Protein 1S12 (pdb70)

InterPro domains:
  IPR007422 Cysteine protease Prp [PF04327] (1-86)
  IPR007422 Cysteine protease Prp [cd16332] (1-88)
  IPR036764 Cysteine protease Prp superfamily [G3DSA:3.30.70.1490] (1-94)
  IPR036764 Cysteine protease Prp superfamily [SSF118010] (1-92)

Nearest PDB structures (foldseek):
  1s12-assembly1_A  TM=1.004E+00  e=2.726E-16  Thermotoga maritima
  6c0o-assembly1_B  TM=3.491E-01  e=2.035E+00  Human immunodeficiency virus type 1 BH10
  5hp1-assembly2_D  TM=3.332E-01  e=2.035E+00  Human immunodeficiency virus type 1 BH10
  6aoc-assembly1_B  TM=3.462E-01  e=2.317E+00  Human immunodeficiency virus type 1 BH10
  5cym-assembly1_B  TM=3.433E-01  e=4.160E+00  Human immunodeficiency virus type 1 BH10

Foldseek 3Di:
DWEWEAEPFKIKIFDFFPDPVLRVVLVVLVVVLLVVCVVVPQWDWDDDDRMIMITGHPDDPVSVVSVVVSLVVLVVVCVVCVVGYDYHYDDDDD/DWEWEAEPFKIKIFDFFPDPVLRVVLVVLVVVLLVVCVVVPQWDWDDDDRMIMTTGDPDDPVSVVVVVVSLVVLVVVCVVVVVGYDYYYDDDPD/DWEWEAEPFKIKIADFFPPVVVRVVLVCLVVVLLCVCVVVPQWDWDDDDRIIMTTGHPDDPVNVVSSVVSLVVQVVVCVVCVPGYDYHYDD/DWEWEAEPFKIKIADFFPDVVVRVVLVCLVVVLLVVCVVVVQWDWDDDDRIIMITGHPDDPVNVVSSVVNLVVVVVVCVVCVPGYDYHYDD

Organism: Thermotoga maritima (strain ATCC 43589 / DSM 3109 / JCM 10099 / NBRC 100826 / MSB8) (NCBI:txid243274)

B-factor: mean 35.89, std 17.52, range [7.23, 112.13]

CATH classification: 3.30.70.1490

Sequence (370 aa):
MIKVTVTNSFFEVTGHAPDKTLCASVSLLTQHVANFLKAEKKAKIKKESGYLKVKFEELENCEVKVLAAMVRSLKELEQKFPSQIRVEVIDNGSMIKVTVTNSFFEVTGHAPDKTLCASVSLLTQHVANFLKAEKKAKIKKESGYLKVKFEELENCEVKVLAAMVRSLKELEQKFPSQIRVEVIDNGSMIKVTVTNSFFEVTGHAPDKTLCASVSLLTQHVANFLKAEKKAKIKKESGYLKVKFEELENCEVKVLAAMVRSLKELEQKFPSQIRVEVIDMIKVTVTNSFFEVTGHAPDKTLCASVSLLTQHVANFLKAEKKAKIKKESGYLKVKFEELENCEVKVLAAMVRSLKELEQKFPSQIRVEVID

Structure (mmCIF, N/CA/C/O backbone):
data_1S12
#
_entry.id   1S12
#
_cell.length_a   50.890
_cell.length_b   63.280
_cell.length_c   65.500
_cell.angle_alpha   90.00
_cell.angle_beta   108.01
_cell.angle_gamma   90.00
#
_symmetry.space_group_name_H-M   'P 1 21 1'
#
loop_
_entity.id
_entity.type
_entity.pdbx_description
1 polymer 'hypothetical protein TM1457'
2 non-polymer 'ACETATE ION'
3 water water
#
loop_
_atom_site.group_PDB
_atom_site.id
_atom_site.type_symbol
_atom_site.label_atom_id
_atom_site.label_alt_id
_atom_site.label_comp_id
_atom_site.label_asym_id
_atom_site.label_entity_id
_atom_site.label_seq_id
_atom_site.pdbx_PDB_ins_code
_atom_site.Cartn_x
_atom_site.Cartn_y
_atom_site.Cartn_z
_atom_site.occupancy
_atom_site.B_iso_or_equiv
_atom_site.auth_seq_id
_atom_site.auth_comp_id
_atom_site.auth_asym_id
_atom_site.auth_atom_id
_atom_site.pdbx_PDB_model_num
ATOM 1 N N . MET A 1 1 ? 26.192 13.412 25.874 1.00 29.92 1 MET A N 1
ATOM 2 C CA . MET A 1 1 ? 26.557 14.048 27.173 1.00 26.32 1 MET A CA 1
ATOM 3 C C . MET A 1 1 ? 27.644 15.080 26.911 1.00 24.79 1 MET A C 1
ATOM 4 O O . MET A 1 1 ? 28.585 14.794 26.194 1.00 23.38 1 MET A O 1
ATOM 9 N N . ILE A 1 2 ? 27.494 16.290 27.451 1.00 27.15 2 ILE A N 1
ATOM 10 C CA . ILE A 1 2 ? 28.527 17.321 27.282 1.00 24.84 2 ILE A CA 1
ATOM 11 C C . ILE A 1 2 ? 29.640 16.979 28.271 1.00 25.64 2 ILE A C 1
ATOM 12 O O . ILE A 1 2 ? 29.368 16.652 29.429 1.00 26.81 2 ILE A O 1
ATOM 17 N N . LYS A 1 3 ? 30.880 17.048 27.800 1.00 22.69 3 LYS A N 1
ATOM 18 C CA . LYS A 1 3 ? 32.051 16.766 28.627 1.00 23.87 3 LYS A CA 1
ATOM 19 C C . LYS A 1 3 ? 32.972 17.975 28.718 1.00 21.77 3 LYS A C 1
ATOM 20 O O . LYS A 1 3 ? 33.565 18.383 27.718 1.00 22.10 3 LYS A O 1
ATOM 26 N N . VAL A 1 4 ? 33.098 18.552 29.910 1.00 20.83 4 VAL A N 1
ATOM 27 C CA . VAL A 1 4 ? 33.983 19.701 30.077 1.00 20.13 4 VAL A CA 1
ATOM 28 C C . VAL A 1 4 ? 35.224 19.264 30.837 1.00 21.52 4 VAL A C 1
ATOM 29 O O . VAL A 1 4 ? 35.141 18.639 31.900 1.00 20.42 4 VAL A O 1
ATOM 33 N N . THR A 1 5 ? 36.381 19.598 30.284 1.00 24.47 5 THR A N 1
ATOM 34 C CA . THR A 1 5 ? 37.646 19.243 30.906 1.00 23.79 5 THR A CA 1
ATOM 35 C C . THR A 1 5 ? 38.394 20.526 31.235 1.00 25.14 5 THR A C 1
ATOM 36 O O . THR A 1 5 ? 38.527 21.408 30.387 1.00 20.08 5 THR A O 1
ATOM 40 N N . VAL A 1 6 ? 38.885 20.613 32.469 1.00 21.69 6 VAL A N 1
ATOM 41 C CA . VAL A 1 6 ? 39.624 21.785 32.918 1.00 22.95 6 VAL A CA 1
ATOM 42 C C . VAL A 1 6 ? 40.963 21.364 33.509 1.00 24.06 6 VAL A C 1
ATOM 43 O O . VAL A 1 6 ? 41.010 20.538 34.416 1.00 24.01 6 VAL A O 1
ATOM 47 N N . THR A 1 7 ? 42.045 21.922 32.975 1.00 23.52 7 THR A N 1
ATOM 48 C CA . THR A 1 7 ? 43.392 21.638 33.464 1.00 27.65 7 THR A CA 1
ATOM 49 C C . THR A 1 7 ? 44.055 22.997 33.633 1.00 28.92 7 THR A C 1
ATOM 50 O O . THR A 1 7 ? 43.411 24.031 33.435 1.00 25.84 7 THR A O 1
ATOM 54 N N . ASN A 1 8 ? 45.338 23.001 33.978 1.00 29.79 8 ASN A N 1
ATOM 55 C CA . ASN A 1 8 ? 46.050 24.261 34.169 1.00 32.78 8 ASN A CA 1
ATOM 56 C C . ASN A 1 8 ? 46.512 24.846 32.845 1.00 30.43 8 ASN A C 1
ATOM 57 O O . ASN A 1 8 ? 46.992 25.974 32.788 1.00 30.26 8 ASN A O 1
ATOM 62 N N . SER A 1 9 ? 46.355 24.085 31.775 1.00 28.60 9 SER A N 1
ATOM 63 C CA . SER A 1 9 ? 46.796 24.551 30.467 1.00 30.55 9 SER A CA 1
ATOM 64 C C . SER A 1 9 ? 45.659 24.925 29.526 1.00 27.25 9 SER A C 1
ATOM 65 O O . SER A 1 9 ? 45.837 25.750 28.619 1.00 26.63 9 SER A O 1
ATOM 68 N N . PHE A 1 10 ? 44.500 24.311 29.733 1.00 29.88 10 PHE A N 1
ATOM 69 C CA . PHE A 1 10 ? 43.365 24.569 28.867 1.00 26.23 10 PHE A CA 1
ATOM 70 C C . PHE A 1 10 ? 42.058 24.037 29.420 1.00 25.02 10 PHE A C 1
ATOM 71 O O . PHE A 1 10 ? 42.029 23.359 30.451 1.00 26.66 10 PHE A O 1
ATOM 79 N N . PHE A 1 11 ? 40.968 24.391 28.743 1.00 19.49 11 PHE A N 1
ATOM 80 C CA . PHE A 1 11 ? 39.689 23.799 29.057 1.00 16.24 11 PHE A CA 1
ATOM 81 C C . PHE A 1 11 ? 39.189 23.348 27.686 1.00 18.50 11 PHE A C 1
ATOM 82 O O . PHE A 1 11 ? 39.555 23.929 26.645 1.00 16.20 11 PHE A O 1
ATOM 90 N N . GLU A 1 12 ? 38.399 22.282 27.703 1.00 17.12 12 GLU A N 1
ATOM 91 C CA . GLU A 1 12 ? 37.888 21.645 26.501 1.00 20.87 12 GLU A CA 1
ATOM 92 C C . GLU A 1 12 ? 36.412 21.310 26.669 1.00 20.69 12 GLU A C 1
ATOM 93 O O . GLU A 1 12 ? 35.975 20.976 27.766 1.00 21.82 12 GLU A O 1
ATOM 99 N N . VAL A 1 13 ? 35.659 21.389 25.579 1.00 20.31 13 VAL A N 1
ATOM 100 C CA . VAL A 1 13 ? 34.237 21.081 25.604 1.00 22.06 13 VAL A CA 1
ATOM 101 C C . VAL A 1 13 ? 33.928 20.144 24.444 1.00 22.92 13 VAL A C 1
ATOM 102 O O . VAL A 1 13 ? 34.270 20.434 23.301 1.00 24.00 13 VAL A O 1
ATOM 106 N N . THR A 1 14 ? 33.285 19.020 24.735 1.00 22.72 14 THR A N 1
ATOM 107 C CA . THR A 1 14 ? 32.941 18.065 23.683 1.00 23.42 14 THR A CA 1
ATOM 108 C C . THR A 1 14 ? 31.584 17.425 23.902 1.00 23.94 14 THR A C 1
ATOM 109 O O . THR A 1 14 ? 31.035 17.438 25.020 1.00 21.42 14 THR A O 1
ATOM 113 N N . GLY A 1 15 ? 31.054 16.867 22.812 1.00 19.97 15 GLY A N 1
ATOM 114 C CA . GLY A 1 15 ? 29.775 16.192 22.851 1.00 22.21 15 GLY A CA 1
ATOM 115 C C . GLY A 1 15 ? 28.615 17.142 22.923 1.00 24.56 15 GLY A C 1
ATOM 116 O O . GLY A 1 15 ? 28.791 18.366 22.979 1.00 24.23 15 GLY A O 1
ATOM 117 N N . HIS A 1 16 ? 27.415 16.576 22.909 1.00 31.65 16 HIS A N 1
ATOM 118 C CA . HIS A 1 16 ? 26.204 17.370 22.982 1.00 35.64 16 HIS A CA 1
ATOM 119 C C . HIS A 1 16 ? 25.259 16.761 23.991 1.00 34.77 16 HIS A C 1
ATOM 120 O O . HIS A 1 16 ? 25.416 15.610 24.404 1.00 35.07 16 HIS A O 1
ATOM 127 N N . ALA A 1 17 ? 24.275 17.552 24.389 1.00 34.35 17 ALA A N 1
ATOM 128 C CA . ALA A 1 17 ? 23.277 17.111 25.350 1.00 32.57 17 ALA A CA 1
ATOM 129 C C . ALA A 1 17 ? 21.933 17.035 24.639 1.00 31.15 17 ALA A C 1
ATOM 130 O O . ALA A 1 17 ? 21.703 17.765 23.678 1.00 29.69 17 ALA A O 1
ATOM 132 N N . PRO A 1 18 ? 21.036 16.143 25.095 1.00 30.22 18 PRO A N 1
ATOM 133 C CA . PRO A 1 18 ? 19.709 16.002 24.484 1.00 30.16 18 PRO A CA 1
ATOM 134 C C . PRO A 1 18 ? 18.946 17.334 24.595 1.00 29.01 18 PRO A C 1
ATOM 135 O O . PRO A 1 18 ? 18.303 17.783 23.638 1.00 26.36 18 PRO A O 1
ATOM 139 N N . ASP A 1 19 ? 19.027 17.945 25.776 1.00 24.62 19 ASP A N 1
ATOM 140 C CA . ASP A 1 19 ? 18.379 19.221 26.054 1.00 26.14 19 ASP A CA 1
ATOM 141 C C . ASP A 1 19 ? 19.056 20.371 25.282 1.00 26.52 19 ASP A C 1
ATOM 142 O O . ASP A 1 19 ? 20.231 20.685 25.492 1.00 21.98 19 ASP A O 1
ATOM 147 N N . LYS A 1 20 ? 18.296 21.007 24.404 1.00 29.11 20 LYS A N 1
ATOM 148 C CA . LYS A 1 20 ? 18.805 22.100 23.593 1.00 31.11 20 LYS A CA 1
ATOM 149 C C . LYS A 1 20 ? 19.128 23.356 24.409 1.00 30.38 20 LYS A C 1
ATOM 150 O O . LYS A 1 20 ? 20.032 24.111 24.058 1.00 30.03 20 LYS A O 1
ATOM 156 N N . THR A 1 21 ? 18.391 23.589 25.488 1.00 29.40 21 THR A N 1
ATOM 157 C CA . THR A 1 21 ? 18.668 24.756 26.294 1.00 28.55 21 THR A CA 1
ATOM 158 C C . THR A 1 21 ? 20.024 24.533 26.976 1.00 28.87 21 THR A C 1
ATOM 159 O O . THR A 1 21 ? 20.854 25.441 27.018 1.00 27.66 21 THR A O 1
ATOM 163 N N . LEU A 1 22 ? 20.267 23.325 27.480 1.00 30.02 22 LEU A N 1
ATOM 164 C CA . LEU A 1 22 ? 21.547 23.047 28.130 1.00 30.28 22 LEU A CA 1
ATOM 165 C C . LEU A 1 22 ? 22.714 23.255 27.151 1.00 28.97 22 LEU A C 1
ATOM 166 O O . LEU A 1 22 ? 23.712 23.895 27.483 1.00 26.63 22 LEU A O 1
ATOM 171 N N . CYS A 1 23 ? 22.576 22.724 25.939 1.00 24.11 23 CYS A N 1
ATOM 172 C CA . CYS A 1 23 ? 23.606 22.878 24.921 1.00 23.21 23 CYS A CA 1
ATOM 173 C C . CYS A 1 23 ? 23.934 24.339 24.650 1.00 21.48 23 CYS A C 1
ATOM 174 O O . CYS A 1 23 ? 25.089 24.706 24.557 1.00 18.57 23 CYS A O 1
ATOM 177 N N . ALA A 1 24 ? 22.901 25.155 24.486 1.00 26.81 24 ALA A N 1
ATOM 178 C CA . ALA A 1 24 ? 23.070 26.569 24.174 1.00 26.98 24 ALA A CA 1
ATOM 179 C C . ALA A 1 24 ? 23.676 27.355 25.325 1.00 24.98 24 ALA A C 1
ATOM 180 O O . ALA A 1 24 ? 24.518 28.241 25.108 1.00 25.16 24 ALA A O 1
ATOM 182 N N . SER A 1 25 ? 23.244 27.044 26.544 1.00 25.31 25 SER A N 1
ATOM 183 C CA . SER A 1 25 ? 23.771 27.738 27.714 1.00 24.93 25 SER A CA 1
ATOM 184 C C . SER A 1 25 ? 25.252 27.441 27.830 1.00 23.65 25 SER A C 1
ATOM 185 O O . SER A 1 25 ? 26.063 28.365 27.963 1.00 25.90 25 SER A O 1
ATOM 188 N N . VAL A 1 26 ? 25.607 26.159 27.762 1.00 19.91 26 VAL A N 1
ATOM 189 C CA . VAL A 1 26 ? 27.010 25.764 27.829 1.00 18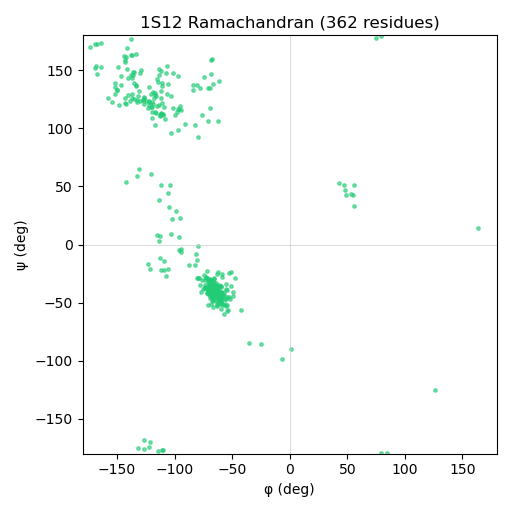.83 26 VAL A CA 1
ATOM 190 C C . VAL A 1 26 ? 27.817 26.384 26.673 1.00 19.02 26 VAL A C 1
ATOM 191 O O . VAL A 1 26 ? 28.856 26.999 26.894 1.00 18.72 26 VAL A O 1
ATOM 195 N N . SER A 1 27 ? 27.359 26.227 25.435 1.00 19.86 27 SER A N 1
ATOM 196 C CA . SER A 1 27 ? 28.108 26.811 24.313 1.00 21.02 27 SER A CA 1
ATOM 197 C C . SER A 1 27 ? 28.376 28.322 24.472 1.00 20.34 27 SER A C 1
ATOM 198 O O . SER A 1 27 ? 29.499 28.787 24.241 1.00 18.04 27 SER A O 1
ATOM 201 N N . LEU A 1 28 ? 27.351 29.071 24.881 1.00 21.41 28 LEU A N 1
ATOM 202 C CA . LEU A 1 28 ? 27.468 30.511 25.056 1.00 22.93 28 LEU A CA 1
ATOM 203 C C . LEU A 1 28 ? 28.401 30.892 26.201 1.00 22.80 28 LEU A C 1
ATOM 204 O O . LEU A 1 28 ? 29.233 31.770 26.054 1.00 24.08 28 LEU A O 1
ATOM 209 N N . LEU A 1 29 ? 28.251 30.234 27.344 1.00 20.30 29 LEU A N 1
ATOM 210 C CA . LEU A 1 29 ? 29.099 30.529 28.487 1.00 20.01 29 LEU A CA 1
ATOM 211 C C . LEU A 1 29 ? 30.564 30.213 28.186 1.00 18.55 29 LEU A C 1
ATOM 212 O O . LEU A 1 29 ? 31.452 31.013 28.471 1.00 19.08 29 LEU A O 1
ATOM 217 N N . THR A 1 30 ? 30.821 29.055 27.591 1.00 19.13 30 THR A N 1
ATOM 218 C CA . THR A 1 30 ? 32.189 28.675 27.297 1.00 18.12 30 THR A CA 1
ATOM 219 C C . THR A 1 30 ? 32.841 29.491 26.195 1.00 20.65 30 THR A C 1
ATOM 220 O O . THR A 1 30 ? 34.028 29.828 26.290 1.00 18.42 30 THR A O 1
ATOM 224 N N . GLN A 1 31 ? 32.075 29.838 25.162 1.00 18.29 31 GLN A N 1
ATOM 225 C CA . GLN A 1 31 ? 32.664 30.626 24.090 1.00 20.26 3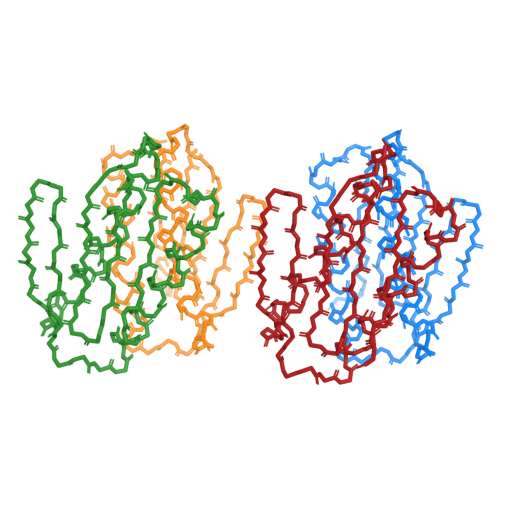1 GLN A CA 1
ATOM 226 C C . GLN A 1 31 ? 32.883 32.035 24.585 1.00 18.15 31 GLN A C 1
ATOM 227 O O . GLN A 1 31 ? 33.794 32.716 24.121 1.00 18.21 31 GLN A O 1
ATOM 233 N N . HIS A 1 32 ? 32.055 32.458 25.543 1.00 19.39 32 HIS A N 1
ATOM 234 C CA . HIS A 1 32 ? 32.179 33.783 26.133 1.00 18.49 32 HIS A CA 1
ATOM 235 C C . HIS A 1 32 ? 33.523 33.898 26.843 1.00 19.10 32 HIS A C 1
ATOM 236 O O . HIS A 1 32 ? 34.265 34.842 26.600 1.00 18.13 32 HIS A O 1
ATOM 243 N N . VAL A 1 33 ? 33.836 32.945 27.724 1.00 20.55 33 VAL A N 1
ATOM 244 C CA . VAL A 1 33 ? 35.120 32.982 28.420 1.00 17.81 33 VAL A CA 1
ATOM 245 C C . VAL A 1 33 ? 36.274 32.867 27.414 1.00 17.91 33 VAL A C 1
ATOM 246 O O . VAL A 1 33 ? 37.297 33.556 27.551 1.00 19.67 33 VAL A O 1
ATOM 250 N N . ALA A 1 34 ? 36.104 32.013 26.402 1.00 19.51 34 ALA A N 1
ATOM 251 C CA . ALA A 1 34 ? 37.109 31.818 25.345 1.00 21.24 34 ALA A CA 1
ATOM 252 C C . ALA A 1 34 ? 37.359 33.117 24.571 1.00 21.55 34 ALA A C 1
ATOM 253 O O . ALA A 1 34 ? 38.504 33.456 24.264 1.00 22.02 34 ALA A O 1
ATOM 255 N N . ASN A 1 35 ? 36.278 33.827 24.256 1.00 22.18 35 ASN A N 1
ATOM 256 C CA . ASN A 1 35 ? 36.351 35.095 23.536 1.00 24.66 35 ASN A CA 1
ATOM 257 C C . ASN A 1 35 ? 37.025 36.139 24.416 1.00 23.46 35 ASN A C 1
ATOM 258 O O . ASN A 1 35 ? 37.795 36.966 23.935 1.00 23.94 35 ASN A O 1
ATOM 263 N N . PHE A 1 36 ? 36.717 36.108 25.708 1.00 23.88 36 PHE A N 1
ATOM 264 C CA . PHE A 1 36 ? 37.311 37.046 26.658 1.00 23.40 36 PHE A CA 1
ATOM 265 C C . PHE A 1 36 ? 38.826 36.861 26.718 1.00 23.37 36 PHE A C 1
ATOM 266 O O . PHE A 1 36 ? 39.584 37.832 26.651 1.00 23.59 36 PHE A O 1
ATOM 274 N N . LEU A 1 37 ? 39.251 35.607 26.820 1.00 20.62 37 LEU A N 1
ATOM 275 C CA . LEU A 1 37 ? 40.657 35.263 26.902 1.00 22.74 37 LEU A CA 1
ATOM 276 C C . LEU A 1 37 ? 41.434 35.616 25.627 1.00 25.34 37 LEU A C 1
ATOM 277 O O . LEU A 1 37 ? 42.539 36.144 25.706 1.00 27.44 37 LEU A O 1
ATOM 282 N N . LYS A 1 38 ? 40.857 35.333 24.461 1.00 26.89 38 LYS A N 1
ATOM 283 C CA . LYS A 1 38 ? 41.517 35.622 23.185 1.00 29.33 38 LYS A CA 1
ATOM 284 C C . LYS A 1 38 ? 41.719 37.122 22.946 1.00 28.53 38 LYS A C 1
ATOM 285 O O . LYS A 1 38 ? 42.745 37.539 22.415 1.00 27.04 38 LYS A O 1
ATOM 291 N N . ALA A 1 39 ? 40.730 37.912 23.351 1.00 30.68 39 ALA A N 1
ATOM 292 C CA . ALA A 1 39 ? 40.751 39.363 23.196 1.00 32.23 39 ALA A CA 1
ATOM 293 C C . ALA A 1 39 ? 41.989 39.999 23.811 1.00 32.45 39 ALA A C 1
ATOM 294 O O . ALA A 1 39 ? 42.559 40.945 23.264 1.00 35.43 39 ALA A O 1
ATOM 296 N N . GLU A 1 40 ? 42.404 39.494 24.960 1.00 32.38 40 GLU A N 1
ATOM 297 C CA . GLU A 1 40 ? 43.581 40.036 25.616 1.00 30.72 40 GLU A CA 1
ATOM 298 C C . GLU A 1 40 ? 44.790 39.132 25.407 1.00 31.67 40 GLU A C 1
ATOM 299 O O . GLU A 1 40 ? 45.749 39.165 26.176 1.00 31.51 40 GLU A O 1
ATOM 305 N N . LYS A 1 41 ? 44.728 38.322 24.352 1.00 29.81 41 LYS A N 1
ATOM 306 C CA . LYS A 1 41 ? 45.810 37.406 23.985 1.00 33.08 41 LYS A CA 1
ATOM 307 C C . LYS A 1 41 ? 46.248 36.422 25.073 1.00 30.60 41 LYS A C 1
ATOM 308 O O . LYS A 1 41 ? 47.417 36.060 25.146 1.00 30.07 41 LYS A O 1
ATOM 314 N N . LYS A 1 42 ? 45.317 35.977 25.906 1.00 28.87 42 LYS A N 1
ATOM 315 C CA . LYS A 1 42 ? 45.652 35.038 26.967 1.00 27.33 42 LYS A CA 1
ATOM 316 C C . LYS A 1 42 ? 45.203 33.628 26.607 1.00 28.52 42 LYS A C 1
ATOM 317 O O . LYS A 1 42 ? 45.237 32.735 27.449 1.00 24.99 42 LYS A O 1
ATOM 323 N N . ALA A 1 43 ? 44.767 33.418 25.366 1.00 31.74 43 ALA A N 1
ATOM 324 C CA . ALA A 1 43 ? 44.352 32.079 24.970 1.00 33.92 43 ALA A CA 1
ATOM 325 C C . ALA A 1 43 ? 44.253 31.872 23.463 1.00 35.14 43 ALA A C 1
ATOM 326 O O . ALA A 1 43 ? 44.041 32.815 22.695 1.00 35.81 43 ALA A O 1
ATOM 328 N N . LYS A 1 44 ? 44.434 30.624 23.044 1.00 28.27 44 LYS A N 1
ATOM 329 C CA . LYS A 1 44 ? 44.315 30.280 21.641 1.00 29.79 44 LYS A CA 1
ATOM 330 C C . LYS A 1 44 ? 43.144 29.312 21.563 1.00 29.46 44 LYS A C 1
ATOM 331 O O . LYS A 1 44 ? 43.054 28.342 22.330 1.00 25.20 44 LYS A O 1
ATOM 337 N N . ILE A 1 45 ? 42.240 29.600 20.639 1.00 36.17 45 ILE A N 1
ATOM 338 C CA . ILE A 1 45 ? 41.028 28.827 20.475 1.00 38.50 45 ILE A CA 1
ATOM 339 C C . ILE A 1 45 ? 41.009 27.860 19.309 1.00 39.29 45 ILE A C 1
ATOM 340 O O . ILE A 1 45 ? 41.289 28.232 18.175 1.00 38.80 45 ILE A O 1
ATOM 345 N N . LYS A 1 46 ? 40.674 26.613 19.608 1.00 32.61 46 LYS A N 1
ATOM 346 C CA . LYS A 1 46 ? 40.523 25.577 18.592 1.00 35.72 46 LYS A CA 1
ATOM 347 C C . LYS A 1 46 ? 39.018 25.332 18.656 1.00 33.79 46 LYS A C 1
ATOM 348 O O . LYS A 1 46 ? 38.501 24.855 19.671 1.00 28.42 46 LYS A O 1
ATOM 354 N N . LYS A 1 47 ? 38.316 25.706 17.593 1.00 31.35 47 LYS A N 1
ATOM 355 C CA . LYS A 1 47 ? 36.871 25.549 17.532 1.00 35.27 47 LYS A CA 1
ATOM 356 C C . LYS A 1 47 ? 36.492 24.613 16.385 1.00 36.01 47 LYS A C 1
ATOM 357 O O . LYS A 1 47 ? 36.877 24.834 15.233 1.00 35.99 47 LYS A O 1
ATOM 363 N N . GLU A 1 48 ? 35.717 23.581 16.703 1.00 38.58 48 GLU A N 1
ATOM 364 C CA . GLU A 1 48 ? 35.321 22.580 15.716 1.00 39.43 48 GLU A CA 1
ATOM 365 C C . GLU A 1 48 ? 33.870 22.164 15.964 1.00 39.15 48 GLU A C 1
ATOM 366 O O . GLU A 1 48 ? 33.284 22.523 16.988 1.00 37.87 48 GLU A O 1
ATOM 372 N N . SER A 1 49 ? 33.288 21.423 15.021 1.00 62.64 49 SER A N 1
ATOM 373 C CA . SER A 1 49 ? 31.904 20.952 15.127 1.00 62.52 49 SER A CA 1
ATOM 374 C C . SER A 1 49 ? 31.400 20.843 16.571 1.00 61.91 49 SER A C 1
ATOM 375 O O . SER A 1 49 ? 30.763 21.759 17.093 1.00 62.87 49 SER A O 1
ATOM 378 N N . GLY A 1 50 ? 31.668 19.705 17.202 1.00 41.12 50 GLY A N 1
ATOM 379 C CA . GLY A 1 50 ? 31.255 19.504 18.582 1.00 38.97 50 GLY A CA 1
ATOM 380 C C . GLY A 1 50 ? 32.525 19.458 19.406 1.00 37.16 50 GLY A C 1
ATOM 381 O O . GLY A 1 50 ? 32.751 18.537 20.203 1.00 36.32 50 GLY A O 1
ATOM 382 N N . TYR A 1 51 ? 33.362 20.473 19.205 1.00 41.32 51 TYR A N 1
ATOM 383 C CA . TYR A 1 51 ? 34.631 20.554 19.892 1.00 37.95 51 TYR A CA 1
ATOM 384 C C . TYR A 1 51 ? 35.145 21.966 20.111 1.00 35.44 51 TYR A C 1
ATOM 385 O O . TYR A 1 51 ? 35.213 22.787 19.198 1.00 35.98 51 TYR A O 1
ATOM 394 N N . LEU A 1 52 ? 35.504 22.237 21.351 1.00 25.49 52 LEU A N 1
ATOM 395 C CA . LEU A 1 52 ? 36.065 23.519 21.714 1.00 24.23 52 LEU A CA 1
ATOM 396 C C . LEU A 1 52 ? 37.232 23.237 22.652 1.00 22.88 52 LEU A C 1
ATOM 397 O O . LEU A 1 52 ? 37.097 22.459 23.599 1.00 21.36 52 LEU A O 1
ATOM 402 N N . LYS A 1 53 ? 38.387 23.821 22.359 1.00 24.90 53 LYS A N 1
ATOM 403 C CA . LYS A 1 53 ? 39.545 23.679 23.236 1.00 25.16 53 LYS A CA 1
ATOM 404 C C . LYS A 1 53 ? 40.172 25.048 23.338 1.00 24.79 53 LYS A C 1
ATOM 405 O O . LYS A 1 53 ? 40.458 25.694 22.325 1.00 24.11 53 LYS A O 1
ATOM 411 N N . VAL A 1 54 ? 40.354 25.497 24.571 1.00 21.44 54 VAL A N 1
ATOM 412 C CA . VAL A 1 54 ? 40.950 26.802 24.839 1.00 23.54 54 VAL A CA 1
ATOM 413 C C . VAL A 1 54 ? 42.261 26.612 25.588 1.00 23.23 54 VAL A C 1
ATOM 414 O O . VAL A 1 54 ? 42.271 26.153 26.735 1.00 20.26 54 VAL A O 1
ATOM 418 N N . LYS A 1 55 ? 43.365 26.972 24.940 1.00 25.16 55 LYS A N 1
ATOM 419 C CA . LYS A 1 55 ? 44.680 26.812 25.547 1.00 30.36 55 LYS A CA 1
ATOM 420 C C . LYS A 1 55 ? 45.135 28.125 26.176 1.00 30.45 55 LYS A C 1
ATOM 421 O O . LYS A 1 55 ? 45.322 29.123 25.482 1.00 28.03 55 LYS A O 1
ATOM 427 N N . PHE A 1 56 ? 45.304 28.108 27.497 1.00 31.49 56 PHE A N 1
ATOM 428 C CA . PHE A 1 56 ? 45.700 29.289 28.250 1.00 34.77 56 PHE A CA 1
ATOM 429 C C . PHE A 1 56 ? 47.108 29.749 27.974 1.00 38.76 56 PHE A C 1
ATOM 430 O O . PHE A 1 56 ? 47.957 28.980 27.532 1.00 36.50 56 PHE A O 1
ATOM 438 N N . GLU A 1 57 ? 47.345 31.019 28.277 1.00 47.52 57 GLU A N 1
ATOM 439 C CA . GLU A 1 57 ? 48.646 31.650 28.102 1.00 53.47 57 GLU A CA 1
ATOM 440 C C . GLU A 1 57 ? 48.774 32.811 29.079 1.00 53.46 57 GLU A C 1
ATOM 441 O O . GLU A 1 57 ? 47.944 33.725 29.079 1.00 50.36 57 GLU A O 1
ATOM 447 N N . GLU A 1 58 ? 49.804 32.755 29.920 1.00 49.12 58 GLU A N 1
ATOM 448 C CA . GLU A 1 58 ? 50.089 33.810 30.890 1.00 49.04 58 GLU A CA 1
ATOM 449 C C . GLU A 1 58 ? 48.881 34.290 31.686 1.00 44.15 58 GLU A C 1
ATOM 450 O O . GLU A 1 58 ? 48.632 35.498 31.774 1.00 42.33 58 GLU A O 1
ATOM 456 N N . LEU A 1 59 ? 48.142 33.364 32.280 1.00 40.36 59 LEU A N 1
ATOM 457 C CA . LEU A 1 59 ? 46.976 33.751 33.057 1.00 36.66 59 LEU A CA 1
ATOM 458 C C . LEU A 1 59 ? 47.386 34.532 34.301 1.00 33.77 59 LEU A C 1
ATOM 459 O O . LEU A 1 59 ? 48.360 34.205 34.970 1.00 31.19 59 LEU A O 1
ATOM 464 N N . GLU A 1 60 ? 46.640 35.589 34.583 1.00 34.02 60 GLU A N 1
ATOM 465 C CA . GLU A 1 60 ? 46.893 36.421 35.742 1.00 33.03 60 GLU A CA 1
ATOM 466 C C . GLU A 1 60 ? 45.698 36.269 36.674 1.00 30.65 60 GLU A C 1
ATOM 467 O O . GLU A 1 60 ? 44.780 35.494 36.384 1.00 27.17 60 GLU A O 1
ATOM 473 N N . ASN A 1 61 ? 45.713 37.000 37.786 1.00 33.33 61 ASN A N 1
ATOM 474 C CA . ASN A 1 61 ? 44.634 36.948 38.774 1.00 34.69 61 ASN A CA 1
ATOM 475 C C . ASN A 1 61 ? 43.231 37.105 38.162 1.00 32.73 61 ASN A C 1
ATOM 476 O O . ASN A 1 61 ? 42.278 36.417 38.563 1.00 30.68 61 ASN A O 1
ATOM 481 N N . CYS A 1 62 ? 43.114 38.012 37.196 1.00 29.18 62 CYS A N 1
ATOM 482 C CA . CYS A 1 62 ? 41.841 38.269 36.540 1.00 28.79 62 CYS A CA 1
ATOM 483 C C . CYS A 1 62 ? 41.234 37.027 35.900 1.00 26.43 62 CYS A C 1
ATOM 484 O O . CYS A 1 62 ? 40.123 36.629 36.238 1.00 24.16 62 CYS A O 1
ATOM 487 N N . GLU A 1 63 ? 41.956 36.424 34.966 1.00 30.09 63 GLU A N 1
ATOM 488 C CA . GLU A 1 63 ? 41.427 35.254 34.290 1.00 30.66 63 GLU A CA 1
ATOM 489 C C . GLU A 1 63 ? 41.271 34.034 35.196 1.00 30.45 63 GLU A C 1
ATOM 490 O O . GLU A 1 63 ? 40.341 33.252 35.020 1.00 29.96 63 GLU A O 1
ATOM 496 N N . VAL A 1 64 ? 42.161 33.870 36.167 1.00 29.14 64 VAL A N 1
ATOM 497 C CA . VAL A 1 64 ? 42.049 32.744 37.095 1.00 29.19 64 VAL A CA 1
ATOM 498 C C . VAL A 1 64 ? 40.673 32.814 37.756 1.00 28.66 64 VAL A C 1
ATOM 499 O O . VAL A 1 64 ? 39.986 31.800 37.894 1.00 27.36 64 VAL A O 1
ATOM 503 N N . LYS A 1 65 ? 40.263 34.019 38.151 1.00 27.05 65 LYS A N 1
ATOM 504 C CA . LYS A 1 65 ? 38.958 34.198 38.772 1.00 25.20 65 LYS A CA 1
ATOM 505 C C . LYS A 1 65 ? 37.827 34.026 37.746 1.00 22.62 65 LYS A C 1
ATOM 506 O O . LYS A 1 65 ? 36.805 33.412 38.047 1.00 21.28 65 LYS A O 1
ATOM 512 N N . VAL A 1 66 ? 37.993 34.552 36.533 1.00 15.44 66 VAL A N 1
ATOM 513 C CA . VAL A 1 66 ? 36.934 34.371 35.545 1.00 14.04 66 VAL A CA 1
ATOM 514 C C . VAL A 1 66 ? 36.776 32.865 35.276 1.00 13.24 66 VAL A C 1
ATOM 515 O O . VAL A 1 66 ? 35.665 32.362 35.224 1.00 13.15 66 VAL A O 1
ATOM 519 N N . LEU A 1 67 ? 37.885 32.152 35.124 1.00 20.24 67 LEU A N 1
ATOM 520 C CA . LEU A 1 67 ? 37.847 30.716 34.884 1.00 22.91 67 LEU A CA 1
ATOM 521 C C . LEU A 1 67 ? 37.242 29.947 36.062 1.00 23.69 67 LEU A C 1
ATOM 522 O O . LEU A 1 67 ? 36.454 29.025 35.867 1.00 22.81 67 LEU A O 1
ATOM 527 N N . ALA A 1 68 ? 37.598 30.318 37.284 1.00 21.54 68 ALA A N 1
ATOM 528 C CA . ALA A 1 68 ? 37.022 29.635 38.449 1.00 22.57 68 ALA A CA 1
ATOM 529 C C . ALA A 1 68 ? 35.508 29.829 38.489 1.00 21.76 68 ALA A C 1
ATOM 530 O O . ALA A 1 68 ? 34.759 28.929 38.902 1.00 21.69 68 ALA A O 1
ATOM 532 N N . ALA A 1 69 ? 35.059 31.016 38.082 1.00 18.89 69 ALA A N 1
ATOM 533 C CA . ALA A 1 69 ? 33.636 31.309 38.060 1.00 19.05 69 ALA A CA 1
ATOM 534 C C . ALA A 1 69 ? 32.944 30.476 36.970 1.00 16.88 69 ALA A C 1
ATOM 535 O O . ALA A 1 69 ? 31.832 29.981 37.173 1.00 19.88 69 ALA A O 1
ATOM 537 N N . MET A 1 70 ? 33.602 30.309 35.822 1.00 13.44 70 MET A N 1
ATOM 538 C CA . MET A 1 70 ? 33.032 29.506 34.726 1.00 14.00 70 MET A CA 1
ATOM 539 C C . MET A 1 70 ? 32.833 28.065 35.202 1.00 12.84 70 MET A C 1
ATOM 540 O O . MET A 1 70 ? 31.810 27.437 34.924 1.00 12.56 70 MET A O 1
ATOM 545 N N . VAL A 1 71 ? 33.813 27.540 35.930 1.00 15.69 71 VAL A N 1
ATOM 546 C CA . VAL A 1 71 ? 33.734 26.168 36.417 1.00 17.69 71 VAL A CA 1
ATOM 547 C C . VAL A 1 71 ? 32.611 26.005 37.434 1.00 19.10 71 VAL A C 1
ATOM 548 O O . VAL A 1 71 ? 31.815 25.062 37.381 1.00 18.26 71 VAL A O 1
ATOM 552 N N . ARG A 1 72 ? 32.554 26.946 38.358 1.00 28.77 72 ARG A N 1
ATOM 553 C CA . ARG A 1 72 ? 31.543 26.965 39.398 1.00 30.48 72 ARG A CA 1
ATOM 554 C C . ARG A 1 72 ? 30.162 26.848 38.743 1.00 29.58 72 ARG A C 1
ATOM 555 O O . ARG A 1 72 ? 29.312 26.040 39.151 1.00 26.48 72 ARG A O 1
ATOM 563 N N . SER A 1 73 ? 29.955 27.642 37.701 1.00 21.37 73 SER A N 1
ATOM 564 C CA . SER A 1 73 ? 28.684 27.638 36.999 1.00 22.48 73 SER A CA 1
ATOM 565 C C . SER A 1 73 ? 28.435 26.305 36.270 1.00 22.10 73 SER A C 1
ATOM 566 O O . SER A 1 73 ? 27.318 25.795 36.254 1.00 22.15 73 SER A O 1
ATOM 569 N N . LEU A 1 74 ? 29.474 25.733 35.679 1.00 23.58 74 LEU A N 1
ATOM 570 C CA . LEU A 1 74 ? 29.307 24.471 34.975 1.00 25.79 74 LEU A CA 1
ATOM 571 C C . LEU A 1 74 ? 29.043 23.332 35.960 1.00 27.72 74 LEU A C 1
ATOM 572 O O . LEU A 1 74 ? 28.264 22.415 35.672 1.00 27.67 74 LEU A O 1
ATOM 577 N N . LYS A 1 75 ? 29.691 23.383 37.120 1.00 28.78 75 LYS A N 1
ATOM 578 C CA . LYS A 1 75 ? 29.461 22.352 38.127 1.00 29.22 75 LYS A CA 1
ATOM 579 C C . LYS A 1 75 ? 28.003 22.492 38.559 1.00 28.56 75 LYS A C 1
ATOM 580 O O . LYS A 1 75 ? 27.319 21.501 38.808 1.00 28.59 75 LYS A O 1
ATOM 586 N N . GLU A 1 76 ? 27.519 23.729 38.614 1.00 31.44 76 GLU A N 1
ATOM 587 C CA . GLU A 1 76 ? 26.129 23.987 38.977 1.00 32.64 76 GLU A CA 1
ATOM 588 C C . GLU A 1 76 ? 25.165 23.383 37.952 1.00 30.78 76 GLU A C 1
ATOM 589 O O . GLU A 1 76 ? 24.123 22.834 38.322 1.00 30.49 76 GLU A O 1
ATOM 595 N N . LEU A 1 77 ? 25.490 23.476 36.665 1.00 25.39 77 LEU A N 1
ATOM 596 C CA . LEU A 1 77 ? 24.613 22.887 35.651 1.00 24.47 77 LEU A CA 1
ATOM 597 C C . LEU A 1 77 ? 24.702 21.359 35.735 1.00 24.64 77 LEU A C 1
ATOM 598 O O . LEU A 1 77 ? 23.740 20.648 35.420 1.00 22.91 77 LEU A O 1
ATOM 603 N N . GLU A 1 78 ? 25.866 20.868 36.165 1.00 27.95 78 GLU A N 1
ATOM 604 C CA . GLU A 1 78 ? 26.119 19.431 36.326 1.00 30.04 78 GLU A CA 1
ATOM 605 C C . GLU A 1 78 ? 25.137 18.887 37.361 1.00 31.96 78 GLU A C 1
ATOM 606 O O . GLU A 1 78 ? 24.591 17.797 37.197 1.00 29.73 78 GLU A O 1
ATOM 612 N N . GLN A 1 79 ? 24.915 19.667 38.418 1.00 34.27 79 GLN A N 1
ATOM 613 C CA . GLN A 1 79 ? 23.991 19.299 39.487 1.00 38.55 79 GLN A CA 1
ATOM 614 C C . GLN A 1 79 ? 22.582 19.161 38.917 1.00 37.39 79 GLN A C 1
ATOM 615 O O . GLN A 1 79 ? 21.873 18.206 39.230 1.00 35.91 79 GLN A O 1
ATOM 621 N N . LYS A 1 80 ? 22.181 20.117 38.081 1.00 35.11 80 LYS A N 1
ATOM 622 C CA . LYS A 1 80 ? 20.850 20.102 37.473 1.00 35.44 80 LYS A CA 1
ATOM 623 C C . LYS A 1 80 ? 20.632 19.032 36.391 1.00 31.99 80 LYS A C 1
ATOM 624 O O . LYS A 1 80 ? 19.596 18.379 36.370 1.00 32.52 80 LYS A O 1
ATOM 630 N N . PHE A 1 81 ? 21.604 18.823 35.512 1.00 26.38 81 PHE A N 1
ATOM 631 C CA . PHE A 1 81 ? 21.454 17.817 34.455 1.00 26.72 81 PHE A CA 1
ATOM 632 C C . PHE A 1 81 ? 22.553 16.761 34.575 1.00 27.58 81 PHE A C 1
ATOM 633 O O . PHE A 1 81 ? 23.348 16.569 33.652 1.00 26.41 81 PHE A O 1
ATOM 641 N N . PRO A 1 82 ? 22.601 16.042 35.713 1.00 36.46 82 PRO A N 1
ATOM 642 C CA . PRO A 1 82 ? 23.616 15.009 35.949 1.00 37.30 82 PRO A CA 1
ATOM 643 C C . PRO A 1 82 ? 23.886 13.983 34.842 1.00 36.13 82 PRO A C 1
ATOM 644 O O . PRO A 1 82 ? 24.999 13.473 34.737 1.00 36.54 82 PRO A O 1
ATOM 648 N N . SER A 1 83 ? 22.890 13.676 34.017 1.00 27.93 83 SER A N 1
ATOM 649 C CA . SER A 1 83 ? 23.102 12.697 32.955 1.00 26.98 83 SER A CA 1
ATOM 650 C C . SER A 1 83 ? 23.448 13.366 31.632 1.00 25.63 83 SER A C 1
ATOM 651 O O . SER A 1 83 ? 23.791 12.700 30.655 1.00 26.18 83 SER A O 1
ATOM 654 N N . GLN A 1 84 ? 23.414 14.688 31.624 1.00 26.42 84 GLN A N 1
ATOM 655 C CA . GLN A 1 84 ? 23.666 15.437 30.406 1.00 25.99 84 GLN A CA 1
ATOM 656 C C . GLN A 1 84 ? 24.981 16.220 30.320 1.00 24.52 84 GLN A C 1
ATOM 657 O O . GLN A 1 84 ? 25.379 16.666 29.238 1.00 20.09 84 GLN A O 1
ATOM 663 N N . ILE A 1 85 ? 25.657 16.390 31.451 1.00 20.08 85 ILE A N 1
ATOM 664 C CA . ILE A 1 85 ? 26.910 17.108 31.435 1.00 21.52 85 ILE A CA 1
ATOM 665 C C . ILE A 1 85 ? 27.842 16.658 32.554 1.00 21.24 85 ILE A C 1
ATOM 666 O O . ILE A 1 85 ? 27.419 16.413 33.686 1.00 21.90 85 ILE A O 1
ATOM 671 N N . ARG A 1 86 ? 29.113 16.532 32.206 1.00 20.49 86 ARG A N 1
ATOM 672 C CA . ARG A 1 86 ? 30.137 16.108 33.137 1.00 22.84 86 ARG A CA 1
ATOM 673 C C . ARG A 1 86 ? 31.279 17.138 33.122 1.00 22.23 86 ARG A C 1
ATOM 674 O O . ARG A 1 86 ? 31.803 17.472 32.058 1.00 21.02 86 ARG A O 1
ATOM 682 N N . VAL A 1 87 ? 31.639 17.648 34.300 1.00 26.61 87 VAL A N 1
ATOM 683 C CA . VAL A 1 87 ? 32.738 18.604 34.446 1.00 26.46 87 VAL A CA 1
ATOM 684 C C . VAL A 1 87 ? 33.910 17.907 35.162 1.00 27.00 87 VAL A C 1
ATOM 685 O O . VAL A 1 87 ? 33.828 17.561 36.346 1.00 27.28 87 VAL A O 1
ATOM 689 N N . GLU A 1 88 ? 34.995 17.696 34.430 1.00 23.74 88 GLU A N 1
ATOM 690 C CA . GLU A 1 88 ? 36.173 17.038 34.974 1.00 26.67 88 GLU A CA 1
ATOM 691 C C . GLU A 1 88 ? 37.375 17.958 35.095 1.00 26.45 88 GLU A C 1
ATOM 692 O O . GLU A 1 88 ? 37.935 18.388 34.093 1.00 25.24 88 GLU A O 1
ATOM 698 N N . VAL A 1 89 ? 37.758 18.264 36.329 1.00 23.43 89 VAL A N 1
ATOM 699 C CA . VAL A 1 89 ? 38.934 19.088 36.584 1.00 25.65 89 VAL A CA 1
ATOM 700 C C . VAL A 1 89 ? 40.052 18.065 36.793 1.00 28.04 89 VAL A C 1
ATOM 701 O O . VAL A 1 89 ? 40.000 17.270 37.733 1.00 25.16 89 VAL A O 1
ATOM 705 N N . ILE A 1 90 ? 41.044 18.065 35.910 1.00 27.71 90 ILE A N 1
ATOM 706 C CA . ILE A 1 90 ? 42.143 17.110 36.015 1.00 37.10 90 ILE A CA 1
ATOM 707 C C . ILE A 1 90 ? 43.289 17.671 36.850 1.00 42.29 90 ILE A C 1
ATOM 708 O O . ILE A 1 90 ? 44.063 18.514 36.392 1.00 42.07 90 ILE A O 1
ATOM 713 N N . ASP A 1 91 ? 43.379 17.188 38.085 1.00 60.01 91 ASP A N 1
ATOM 714 C CA . ASP A 1 91 ? 44.403 17.632 39.019 1.00 69.00 91 ASP A CA 1
ATOM 715 C C . ASP A 1 91 ? 45.583 16.682 39.050 1.00 73.47 91 ASP A C 1
ATOM 716 O O . ASP A 1 91 ? 45.526 15.652 39.720 1.00 73.94 91 ASP A O 1
ATOM 721 N N . ASN A 1 92 ? 46.652 17.006 38.332 1.00 68.56 92 ASN A N 1
ATOM 722 C CA . ASN A 1 92 ? 47.804 16.130 38.382 1.00 72.52 92 ASN A CA 1
ATOM 723 C C . ASN A 1 92 ? 49.030 16.693 39.072 1.00 74.63 92 ASN A C 1
ATOM 724 O O . ASN A 1 92 ? 49.309 17.895 39.036 1.00 74.64 92 ASN A O 1
ATOM 729 N N . GLY A 1 93 ? 49.775 15.773 39.672 1.00 86.09 93 GLY A N 1
ATOM 730 C CA . GLY A 1 93 ? 50.978 16.114 40.396 1.00 87.65 93 GLY A CA 1
ATOM 731 C C . GLY A 1 93 ? 50.825 15.515 41.772 1.00 88.28 93 GLY A C 1
ATOM 732 O O . GLY A 1 93 ? 50.571 14.318 41.910 1.00 89.44 93 GLY A O 1
ATOM 733 N N . SER A 1 94 ? 50.962 16.357 42.789 1.00 103.37 94 SER A N 1
ATOM 734 C CA . SER A 1 94 ? 50.832 15.932 44.174 1.00 103.73 94 SER A CA 1
ATOM 735 C C . SER A 1 94 ? 51.112 17.107 45.108 1.00 104.35 94 SER A C 1
ATOM 736 O O . SER A 1 94 ? 52.001 16.981 45.977 1.00 104.65 94 SER A O 1
ATOM 740 N N . MET B 1 1 ? 16.177 16.654 56.627 1.00 26.15 101 MET B N 1
ATOM 741 C CA . MET B 1 1 ? 16.704 17.304 57.862 1.00 23.92 101 MET B CA 1
ATOM 742 C C . MET B 1 1 ? 17.780 18.358 57.545 1.00 22.93 101 MET B C 1
ATOM 743 O O . MET B 1 1 ? 18.667 18.130 56.718 1.00 20.31 101 MET B O 1
ATOM 748 N N . ILE B 1 2 ? 17.675 19.530 58.171 1.00 22.15 102 ILE B N 1
ATOM 749 C CA . ILE B 1 2 ? 18.671 20.579 57.972 1.00 20.42 102 ILE B CA 1
ATOM 750 C C . ILE B 1 2 ? 19.809 20.252 58.947 1.00 21.06 102 ILE B C 1
ATOM 751 O O . ILE B 1 2 ? 19.563 19.881 60.097 1.00 19.67 102 ILE B O 1
ATOM 756 N N . LYS B 1 3 ? 21.040 20.379 58.473 1.00 20.02 103 LYS B N 1
ATOM 757 C CA . LYS B 1 3 ? 22.205 20.099 59.294 1.00 21.14 103 LYS B CA 1
ATOM 758 C C . LYS B 1 3 ? 23.122 21.305 59.371 1.00 22.18 103 LYS B C 1
ATOM 759 O O . LYS B 1 3 ? 23.642 21.767 58.351 1.00 20.34 103 LYS B O 1
ATOM 765 N N . VAL B 1 4 ? 23.293 21.829 60.582 1.00 19.84 104 VAL B N 1
ATOM 766 C CA . VAL B 1 4 ? 24.143 22.982 60.784 1.00 20.68 104 VAL B CA 1
ATOM 767 C C . VAL B 1 4 ? 25.358 22.530 61.574 1.00 20.88 104 VAL B C 1
ATOM 768 O O . VAL B 1 4 ? 25.228 21.821 62.565 1.00 22.33 104 VAL B O 1
ATOM 772 N N . THR B 1 5 ? 26.538 22.922 61.112 1.00 21.77 105 THR B N 1
ATOM 773 C CA . THR B 1 5 ? 27.761 22.572 61.793 1.00 21.77 105 THR B CA 1
ATOM 774 C C . THR B 1 5 ? 28.483 23.852 62.146 1.00 20.46 105 THR B C 1
ATOM 775 O O . THR B 1 5 ? 28.565 24.765 61.337 1.00 18.97 105 THR B O 1
ATOM 779 N N . VAL B 1 6 ? 28.982 23.918 63.374 1.00 23.31 106 VAL B N 1
ATOM 780 C CA . VAL B 1 6 ? 29.727 25.080 63.839 1.00 23.56 106 VAL B CA 1
ATOM 781 C C . VAL B 1 6 ? 31.046 24.651 64.480 1.00 23.44 106 VAL B C 1
ATOM 782 O O . VAL B 1 6 ? 31.058 23.847 65.416 1.00 22.15 106 VAL B O 1
ATOM 786 N N . THR B 1 7 ? 32.149 25.179 63.957 1.00 21.46 107 THR B N 1
ATOM 787 C CA . THR B 1 7 ? 33.471 24.900 64.502 1.00 24.77 107 THR B CA 1
ATOM 788 C C . THR B 1 7 ? 34.071 26.274 64.760 1.00 27.58 107 THR B C 1
ATOM 789 O O . THR B 1 7 ? 33.395 27.305 64.565 1.00 23.36 107 THR B O 1
ATOM 793 N N . ASN B 1 8 ? 35.329 26.297 65.189 1.00 31.91 108 ASN B N 1
ATOM 794 C CA . ASN B 1 8 ? 36.005 27.557 65.483 1.00 35.45 108 ASN B CA 1
ATOM 795 C C . ASN B 1 8 ? 36.524 28.273 64.241 1.00 34.12 108 ASN B C 1
ATOM 796 O O . ASN B 1 8 ? 37.094 29.363 64.334 1.00 34.58 108 ASN B O 1
ATOM 801 N N . SER B 1 9 ? 36.321 27.664 63.081 1.00 25.96 109 SER B N 1
ATOM 802 C CA . SER B 1 9 ? 36.791 28.251 61.829 1.00 26.05 109 SER B CA 1
ATOM 803 C C . SER B 1 9 ? 35.675 28.513 60.812 1.00 23.07 109 SER B C 1
ATOM 804 O O . SER B 1 9 ? 35.845 29.314 59.901 1.00 22.55 109 SER B O 1
ATOM 807 N N . PHE B 1 10 ? 34.548 27.825 60.953 1.00 25.91 110 PHE B N 1
ATOM 808 C CA . PHE B 1 10 ? 33.445 28.032 60.027 1.00 25.83 110 PHE B CA 1
ATOM 809 C C . PHE B 1 10 ? 32.134 27.480 60.538 1.00 24.67 110 PHE B C 1
ATOM 810 O O . PHE B 1 10 ? 32.073 26.852 61.601 1.00 23.87 110 PHE B O 1
ATOM 818 N N . PHE B 1 11 ? 31.075 27.774 59.788 1.00 17.00 111 PHE B N 1
ATOM 819 C CA . PHE B 1 11 ? 29.792 27.181 60.058 1.00 16.20 111 PHE B CA 1
ATOM 820 C C . PHE B 1 11 ? 29.269 26.758 58.686 1.00 15.78 111 PHE B C 1
ATOM 821 O O . PHE B 1 11 ? 29.590 27.356 57.643 1.00 15.64 111 PHE B O 1
ATOM 829 N N . GLU B 1 12 ? 28.498 25.690 58.687 1.00 18.97 112 GLU B N 1
ATOM 830 C CA . GLU B 1 12 ? 27.998 25.132 57.456 1.00 18.83 112 GLU B CA 1
ATOM 831 C C . GLU B 1 12 ? 26.544 24.731 57.618 1.00 18.40 112 GLU B C 1
ATOM 832 O O . GLU B 1 12 ? 26.123 24.300 58.693 1.00 18.05 112 GLU B O 1
ATOM 838 N N . VAL B 1 13 ? 25.782 24.882 56.543 1.00 17.03 113 VAL B N 1
ATOM 839 C CA . VAL B 1 13 ? 24.373 24.520 56.554 1.00 18.60 113 VAL B CA 1
ATOM 840 C C . VAL B 1 13 ? 24.130 23.665 55.307 1.00 19.89 113 VAL B C 1
ATOM 841 O O . VAL B 1 13 ? 24.553 24.029 54.208 1.00 19.94 113 VAL B O 1
ATOM 845 N N . THR B 1 14 ? 23.464 22.531 55.484 1.00 20.99 114 THR B N 1
ATOM 846 C CA . THR B 1 14 ? 23.163 21.624 54.377 1.00 23.45 114 THR B CA 1
ATOM 847 C C . THR B 1 14 ? 21.802 20.993 54.601 1.00 23.60 114 THR B C 1
ATOM 848 O O . THR B 1 14 ? 21.283 20.977 55.724 1.00 24.23 114 THR B O 1
ATOM 852 N N . GLY B 1 15 ? 21.242 20.447 53.528 1.00 22.61 115 GLY B N 1
ATOM 853 C CA . GLY B 1 15 ? 19.963 19.775 53.614 1.00 22.00 115 GLY B CA 1
ATOM 854 C C . GLY B 1 15 ? 18.784 20.713 53.637 1.00 24.32 115 GLY B C 1
ATOM 855 O O . GLY B 1 15 ? 18.943 21.935 53.583 1.00 23.47 115 GLY B O 1
ATOM 856 N N . HIS B 1 16 ? 17.593 20.132 53.701 1.00 26.67 116 HIS B N 1
ATOM 857 C CA . HIS B 1 16 ? 16.368 20.910 53.732 1.00 32.26 116 HIS B CA 1
ATOM 858 C C . HIS B 1 16 ? 15.415 20.203 54.660 1.00 30.30 116 HIS B C 1
ATOM 859 O O . HIS B 1 16 ? 15.543 19.001 54.890 1.00 32.86 116 HIS B O 1
ATOM 866 N N . ALA B 1 17 ? 14.465 20.954 55.195 1.00 30.46 117 ALA B N 1
ATOM 867 C CA . ALA B 1 17 ? 13.465 20.399 56.094 1.00 30.08 117 ALA B CA 1
ATOM 868 C C . ALA B 1 17 ? 12.143 20.335 55.334 1.00 30.87 117 ALA B C 1
ATOM 869 O O . ALA B 1 17 ? 11.921 21.098 54.385 1.00 27.06 117 ALA B O 1
ATOM 871 N N . PRO B 1 18 ? 11.258 19.404 55.716 1.00 31.08 118 PRO B N 1
ATOM 872 C CA . PRO B 1 18 ? 9.965 19.306 55.022 1.00 30.89 118 PRO B CA 1
ATOM 873 C C . PRO B 1 18 ? 9.121 20.578 55.252 1.00 28.23 118 PRO B C 1
ATOM 874 O O . PRO B 1 18 ? 8.370 21.033 54.376 1.00 28.69 118 PRO B O 1
ATOM 878 N N . ASP B 1 19 ? 9.266 21.141 56.444 1.00 22.34 119 ASP B N 1
ATOM 879 C CA . ASP B 1 19 ? 8.549 22.344 56.840 1.00 23.26 119 ASP B CA 1
ATOM 880 C C . ASP B 1 19 ? 9.168 23.602 56.192 1.00 22.98 119 ASP B C 1
ATOM 881 O O . ASP B 1 19 ? 10.297 24.000 56.519 1.00 17.81 119 ASP B O 1
ATOM 886 N N . LYS B 1 20 ? 8.423 24.208 55.273 1.00 27.93 120 LYS B N 1
ATOM 887 C CA . LYS B 1 20 ? 8.856 25.404 54.552 1.00 31.88 120 LYS B CA 1
ATOM 888 C C . LYS B 1 20 ? 9.157 26.628 55.417 1.00 30.02 120 LYS B C 1
ATOM 889 O O . LYS B 1 20 ? 10.068 27.398 55.110 1.00 31.28 120 LYS B O 1
ATOM 895 N N . THR B 1 21 ? 8.395 26.817 56.488 1.00 23.98 121 THR B N 1
ATOM 896 C CA . THR B 1 21 ? 8.627 27.957 57.357 1.00 24.29 121 THR B CA 1
ATOM 897 C C . THR B 1 21 ? 9.998 27.782 58.034 1.00 22.98 121 THR B C 1
ATOM 898 O O . THR B 1 21 ? 10.787 28.726 58.111 1.00 19.97 121 THR B O 1
ATOM 902 N N . LEU B 1 22 ? 10.282 26.571 58.504 1.00 28.15 122 LEU B N 1
ATOM 903 C CA . LEU B 1 22 ? 11.562 26.279 59.156 1.00 27.99 122 LEU B CA 1
ATOM 904 C C . LEU B 1 22 ? 12.749 26.496 58.206 1.00 27.59 122 LEU B C 1
ATOM 905 O O . LEU B 1 22 ? 13.777 27.051 58.592 1.00 25.73 122 LEU B O 1
ATOM 910 N N . CYS B 1 23 ? 12.598 26.038 56.966 1.00 22.22 123 CYS B N 1
ATOM 911 C CA . CYS B 1 23 ? 13.624 26.180 55.946 1.00 21.38 123 CYS B CA 1
ATOM 912 C C . CYS B 1 23 ? 13.955 27.644 55.701 1.00 20.36 123 CYS B C 1
ATOM 913 O O . CYS B 1 23 ? 15.109 28.053 55.741 1.00 17.59 123 CYS B O 1
ATOM 916 N N . ALA B 1 24 ? 12.920 28.410 55.385 1.00 24.14 124 ALA B N 1
ATOM 917 C CA . ALA B 1 24 ? 13.054 29.829 55.109 1.00 25.08 124 ALA B CA 1
ATOM 918 C C . ALA B 1 24 ? 13.614 30.537 56.342 1.00 24.58 124 ALA B C 1
ATOM 919 O O . ALA B 1 24 ? 14.470 31.415 56.222 1.00 23.01 124 ALA B O 1
ATOM 921 N N . SER B 1 25 ? 13.146 30.146 57.525 1.00 26.99 125 SER B N 1
ATOM 922 C CA . SER B 1 25 ? 13.624 30.786 58.745 1.00 28.20 125 SER B CA 1
ATOM 923 C C . SER B 1 25 ? 15.106 30.523 58.983 1.00 26.53 125 SER B C 1
ATOM 924 O O . SER B 1 25 ? 15.852 31.440 59.336 1.00 27.29 125 SER B O 1
ATOM 927 N N . VAL B 1 26 ? 15.543 29.288 58.764 1.00 20.19 126 VAL B N 1
ATOM 928 C CA . VAL B 1 26 ? 16.954 28.964 58.961 1.00 19.04 126 VAL B CA 1
ATOM 929 C C . VAL B 1 26 ? 17.823 29.631 57.880 1.00 19.98 126 VAL B C 1
ATOM 930 O O . VAL B 1 26 ? 18.869 30.210 58.175 1.00 19.28 126 VAL B O 1
ATOM 934 N N . SER B 1 27 ? 17.377 29.589 56.630 1.00 19.61 127 SER B N 1
ATOM 935 C CA . SER B 1 27 ? 18.151 30.189 55.552 1.00 21.05 127 SER B CA 1
ATOM 936 C C . SER B 1 27 ? 18.303 31.712 55.648 1.00 18.29 127 SER B C 1
ATOM 937 O O . SER B 1 27 ? 19.359 32.258 55.305 1.00 15.84 127 SER B O 1
ATOM 940 N N . LEU B 1 28 ? 17.267 32.399 56.118 1.00 14.60 128 LEU B N 1
ATOM 941 C CA . LEU B 1 28 ? 17.355 33.843 56.231 1.00 15.58 128 LEU B CA 1
ATOM 942 C C . LEU B 1 28 ? 18.320 34.178 57.362 1.00 15.95 128 LEU B C 1
ATOM 943 O O . LEU B 1 28 ? 19.251 34.966 57.200 1.00 14.69 128 LEU B O 1
ATOM 948 N N . LEU B 1 29 ? 18.083 33.583 58.521 1.00 15.23 129 LEU B N 1
ATOM 949 C CA . LEU B 1 29 ? 18.958 33.835 59.668 1.00 15.75 129 LEU B CA 1
ATOM 950 C C . LEU B 1 29 ? 20.426 33.532 59.344 1.00 13.83 129 LEU B C 1
ATOM 951 O O . LEU B 1 29 ? 21.297 34.387 59.536 1.00 16.91 129 LEU B O 1
ATOM 956 N N . THR B 1 30 ? 20.710 32.329 58.846 1.00 16.54 130 THR B N 1
ATOM 957 C CA . THR B 1 30 ? 22.083 31.973 58.531 1.00 16.60 130 THR B CA 1
ATOM 958 C C . THR B 1 30 ? 22.752 32.821 57.452 1.00 19.80 130 THR B C 1
ATOM 959 O O . THR B 1 30 ? 23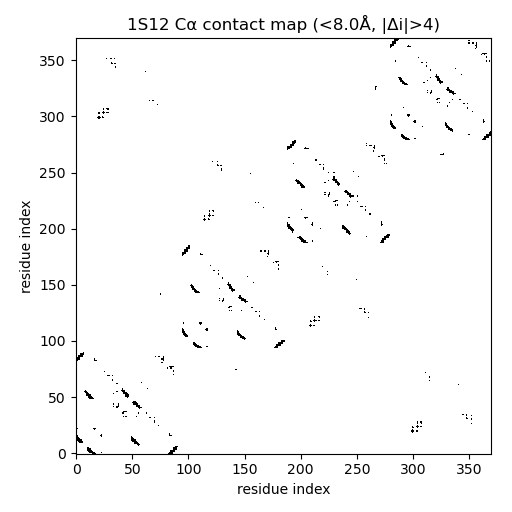.932 33.160 57.571 1.00 15.81 130 THR B O 1
ATOM 963 N N . GLN B 1 31 ? 22.017 33.156 56.393 1.00 16.74 131 GLN B N 1
ATOM 964 C CA . GLN B 1 31 ? 22.612 33.987 55.360 1.00 19.63 131 GLN B CA 1
ATOM 965 C C . GLN B 1 31 ? 22.747 35.410 55.881 1.00 17.72 131 GLN B C 1
ATOM 966 O O . GLN B 1 31 ? 23.635 36.151 55.467 1.00 18.30 131 GLN B O 1
ATOM 972 N N . HIS B 1 32 ? 21.863 35.797 56.788 1.00 16.97 132 HIS B N 1
ATOM 973 C CA . HIS B 1 32 ? 21.970 37.121 57.365 1.00 16.55 132 HIS B CA 1
ATOM 974 C C . HIS B 1 32 ? 23.347 37.245 58.027 1.00 16.31 132 HIS B C 1
ATOM 975 O O . HIS B 1 32 ? 24.092 38.173 57.747 1.00 12.51 132 HIS B O 1
ATOM 982 N N . VAL B 1 33 ? 23.679 36.289 58.893 1.00 19.32 133 VAL B N 1
ATOM 983 C CA . VAL B 1 33 ? 24.967 36.297 59.580 1.00 17.83 133 VAL B CA 1
ATOM 984 C C . VAL B 1 33 ? 26.141 36.189 58.585 1.00 19.69 133 VAL B C 1
ATOM 985 O O . VAL B 1 33 ? 27.160 36.892 58.713 1.00 20.20 133 VAL B O 1
ATOM 989 N N . ALA B 1 34 ? 25.993 35.325 57.588 1.00 19.60 134 ALA B N 1
ATOM 990 C CA . ALA B 1 34 ? 27.035 35.145 56.578 1.00 20.94 134 ALA B CA 1
ATOM 991 C C . ALA B 1 34 ? 27.323 36.472 55.863 1.00 21.55 134 ALA B C 1
ATOM 992 O O . ALA B 1 34 ? 28.485 36.807 55.601 1.00 20.87 134 ALA B O 1
ATOM 994 N N . ASN B 1 35 ? 26.268 37.224 55.552 1.00 19.15 135 ASN B N 1
ATOM 995 C CA . ASN B 1 35 ? 26.443 38.489 54.866 1.00 21.15 135 ASN B CA 1
ATOM 996 C C . ASN B 1 35 ? 26.996 39.565 55.790 1.00 21.82 135 ASN B C 1
ATOM 997 O O . ASN B 1 35 ? 27.781 40.391 55.355 1.00 20.22 135 ASN B O 1
ATOM 1002 N N . PHE B 1 36 ? 26.604 39.535 57.062 1.00 24.64 136 PHE B N 1
ATOM 1003 C CA . PHE B 1 36 ? 27.113 40.481 58.055 1.00 24.99 136 PHE B CA 1
ATOM 1004 C C . PHE B 1 36 ? 28.622 40.304 58.163 1.00 24.47 136 PHE B C 1
ATOM 1005 O O . PHE B 1 36 ? 29.377 41.278 58.182 1.00 25.86 136 PHE B O 1
ATOM 1013 N N . LEU B 1 37 ? 29.060 39.054 58.232 1.00 19.04 137 LEU B N 1
ATOM 1014 C CA . LEU B 1 37 ? 30.477 38.764 58.320 1.00 18.24 137 LEU B CA 1
ATOM 1015 C C . LEU B 1 37 ? 31.225 39.139 57.035 1.00 19.50 137 LEU B C 1
ATOM 1016 O O . LEU B 1 37 ? 32.265 39.787 57.100 1.00 18.74 137 LEU B O 1
ATOM 1021 N N . LYS B 1 38 ? 30.698 38.744 55.876 1.00 22.18 138 LYS B N 1
ATOM 1022 C CA . LYS B 1 38 ? 31.373 39.033 54.614 1.00 25.52 138 LYS B CA 1
ATOM 1023 C C . LYS B 1 38 ? 31.533 40.523 54.344 1.00 25.24 138 LYS B C 1
ATOM 1024 O O . LYS B 1 38 ? 32.545 40.947 53.790 1.00 26.29 138 LYS B O 1
ATOM 1030 N N . ALA B 1 39 ? 30.531 41.308 54.727 1.00 29.63 139 ALA B N 1
ATOM 1031 C CA . ALA B 1 39 ? 30.566 42.747 54.526 1.00 30.48 139 ALA B CA 1
ATOM 1032 C C . ALA B 1 39 ? 31.770 43.364 55.246 1.00 30.10 139 ALA B C 1
ATOM 1033 O O . ALA B 1 39 ? 32.430 44.250 54.713 1.00 31.51 139 ALA B O 1
ATOM 1035 N N . GLU B 1 40 ? 32.060 42.903 56.458 1.00 26.69 140 GLU B N 1
ATOM 1036 C CA . GLU B 1 40 ? 33.192 43.447 57.196 1.00 26.51 140 GLU B CA 1
ATOM 1037 C C . GLU B 1 40 ? 34.460 42.614 57.032 1.00 28.13 140 GLU B C 1
ATOM 1038 O O . GLU B 1 40 ? 35.368 42.659 57.875 1.00 28.47 140 GLU B O 1
ATOM 1044 N N . LYS B 1 41 ? 34.525 41.856 55.942 1.00 27.45 141 LYS B N 1
ATOM 1045 C CA . LYS B 1 41 ? 35.690 41.040 55.639 1.00 31.66 141 LYS B CA 1
ATOM 1046 C C . LYS B 1 41 ? 36.109 40.115 56.783 1.00 31.49 141 LYS B C 1
ATOM 1047 O O . LYS B 1 41 ? 37.294 39.976 57.074 1.00 32.01 141 LYS B O 1
ATOM 1053 N N . LYS B 1 42 ? 35.129 39.477 57.414 1.00 32.15 142 LYS B N 1
ATOM 1054 C CA . LYS B 1 42 ? 35.391 38.561 58.515 1.00 30.83 142 LYS B CA 1
ATOM 1055 C C . LYS B 1 42 ? 34.988 37.135 58.138 1.00 32.47 142 LYS B C 1
ATOM 1056 O O . LYS B 1 42 ? 34.991 36.242 58.984 1.00 30.50 142 LYS B O 1
ATOM 1062 N N . ALA B 1 43 ? 34.635 36.927 56.871 1.00 32.47 143 ALA B N 1
ATOM 1063 C CA . ALA B 1 43 ? 34.254 35.608 56.402 1.00 34.18 143 ALA B CA 1
ATOM 1064 C C . ALA B 1 43 ? 34.177 35.528 54.888 1.00 35.41 143 ALA B C 1
ATOM 1065 O O . ALA B 1 43 ? 33.842 36.499 54.209 1.00 35.10 143 ALA B O 1
ATOM 1067 N N . LYS B 1 44 ? 34.520 34.362 54.358 1.00 35.15 144 LYS B N 1
ATOM 1068 C CA . LYS B 1 44 ? 34.428 34.134 52.927 1.00 35.73 144 LYS B CA 1
ATOM 1069 C C . LYS B 1 44 ? 33.288 33.126 52.803 1.00 33.92 144 LYS B C 1
ATOM 1070 O O . LYS B 1 44 ? 33.207 32.178 53.577 1.00 31.17 144 LYS B O 1
ATOM 1076 N N . ILE B 1 45 ? 32.406 33.336 51.838 1.00 36.22 145 ILE B N 1
ATOM 1077 C CA . ILE B 1 45 ? 31.257 32.466 51.675 1.00 36.46 145 ILE B CA 1
ATOM 1078 C C . ILE B 1 45 ? 31.314 31.512 50.509 1.00 37.35 145 ILE B C 1
ATOM 1079 O O . ILE B 1 45 ? 31.725 31.882 49.412 1.00 37.08 145 ILE B O 1
ATOM 1084 N N . LYS B 1 46 ? 30.882 30.281 50.770 1.00 28.11 146 LYS B N 1
ATOM 1085 C CA . LYS B 1 46 ? 30.786 29.235 49.763 1.00 31.66 146 LYS B CA 1
ATOM 1086 C C . LYS B 1 46 ? 29.296 28.915 49.701 1.00 30.58 146 LYS B C 1
ATOM 1087 O O . LYS B 1 46 ? 28.756 28.247 50.592 1.00 27.18 146 LYS B O 1
ATOM 1093 N N . LYS B 1 47 ? 28.622 29.412 48.671 1.00 34.30 147 LYS B N 1
ATOM 1094 C CA . LYS B 1 47 ? 27.189 29.177 48.527 1.00 37.37 147 LYS B CA 1
ATOM 1095 C C . LYS B 1 47 ? 26.884 28.278 47.334 1.00 36.69 147 LYS B C 1
ATOM 1096 O O . LYS B 1 47 ? 27.277 28.559 46.202 1.00 36.32 147 LYS B O 1
ATOM 1102 N N . GLU B 1 48 ? 26.156 27.203 47.597 1.00 37.58 148 GLU B N 1
ATOM 1103 C CA . GLU B 1 48 ? 25.811 26.245 46.560 1.00 38.47 148 GLU B CA 1
ATOM 1104 C C . GLU B 1 48 ? 24.355 25.827 46.718 1.00 36.75 148 GLU B C 1
ATOM 1105 O O . GLU B 1 48 ? 23.683 26.252 47.658 1.00 34.44 148 GLU B O 1
ATOM 1111 N N . SER B 1 49 ? 23.869 24.999 45.797 1.00 55.07 149 SER B N 1
ATOM 1112 C CA . SER B 1 49 ? 22.491 24.518 45.842 1.00 54.22 149 SER B CA 1
ATOM 1113 C C . SER B 1 49 ? 22.005 24.303 47.277 1.00 52.24 149 SER B C 1
ATOM 1114 O O . SER B 1 49 ? 21.372 25.176 47.865 1.00 54.54 149 SER B O 1
ATOM 1117 N N . GLY B 1 50 ? 22.297 23.139 47.844 1.00 34.39 150 GLY B N 1
ATOM 1118 C CA . GLY B 1 50 ? 21.862 22.880 49.208 1.00 32.08 150 GLY B CA 1
ATOM 1119 C C . GLY B 1 50 ? 23.053 22.960 50.138 1.00 29.25 150 GLY B C 1
ATOM 1120 O O . GLY B 1 50 ? 23.209 22.137 51.029 1.00 28.47 150 GLY B O 1
ATOM 1121 N N . TYR B 1 51 ? 23.881 23.980 49.948 1.00 29.29 151 TYR B N 1
ATOM 1122 C CA . TYR B 1 51 ? 25.077 24.115 50.751 1.00 28.74 151 TYR B CA 1
ATOM 1123 C C . TYR B 1 51 ? 25.499 25.549 51.052 1.00 28.90 151 TYR B C 1
ATOM 1124 O O . TYR B 1 51 ? 25.468 26.422 50.181 1.00 25.52 151 TYR B O 1
ATOM 1133 N N . LEU B 1 52 ? 25.901 25.765 52.301 1.00 29.59 152 LEU B N 1
ATOM 1134 C CA . LEU B 1 52 ? 26.400 27.051 52.761 1.00 28.93 152 LEU B CA 1
ATOM 1135 C C . LEU B 1 52 ? 27.544 26.817 53.753 1.00 27.84 152 LEU B C 1
ATOM 1136 O O . LEU B 1 52 ? 27.398 26.047 54.706 1.00 27.57 152 LEU B O 1
ATOM 1141 N N . LYS B 1 53 ? 28.693 27.439 53.493 1.00 25.80 153 LYS B N 1
ATOM 1142 C CA . LYS B 1 53 ? 29.849 27.355 54.387 1.00 22.54 153 LYS B CA 1
ATOM 1143 C C . LYS B 1 53 ? 30.444 28.755 54.457 1.00 22.39 153 LYS B C 1
ATOM 1144 O O . LYS B 1 53 ? 30.785 29.364 53.437 1.00 21.69 153 LYS B O 1
ATOM 1150 N N . VAL B 1 54 ? 30.531 29.251 55.682 1.00 22.04 154 VAL B N 1
ATOM 1151 C CA . VAL B 1 54 ? 31.036 30.569 55.998 1.00 21.38 154 VAL B CA 1
ATOM 1152 C C . VAL B 1 54 ? 32.335 30.321 56.748 1.00 22.33 154 VAL B C 1
ATOM 1153 O O . VAL B 1 54 ? 32.310 29.817 57.873 1.00 20.72 154 VAL B O 1
ATOM 1157 N N . LYS B 1 55 ? 33.465 30.652 56.123 1.00 20.68 155 LYS B N 1
ATOM 1158 C CA . LYS B 1 55 ? 34.758 30.447 56.758 1.00 23.51 155 LYS B CA 1
ATOM 1159 C C . LYS B 1 55 ? 35.201 31.737 57.437 1.00 23.38 155 LYS B C 1
ATOM 1160 O O . LYS B 1 55 ? 35.361 32.776 56.796 1.00 21.11 155 LYS B O 1
ATOM 1166 N N . PHE B 1 56 ? 35.382 31.659 58.748 1.00 21.28 156 PHE B N 1
ATOM 1167 C CA . PHE B 1 56 ? 35.760 32.810 59.540 1.00 25.49 156 PHE B CA 1
ATOM 1168 C C . PHE B 1 56 ? 37.141 33.324 59.275 1.00 29.01 156 PHE B C 1
ATOM 1169 O O . PHE B 1 56 ? 38.006 32.614 58.765 1.00 27.66 156 PHE B O 1
ATOM 1177 N N . GLU B 1 57 ? 37.332 34.579 59.658 1.00 30.34 157 GLU B N 1
ATOM 1178 C CA . GLU B 1 57 ? 38.598 35.282 59.515 1.00 37.77 157 GLU B CA 1
ATOM 1179 C C . GLU B 1 57 ? 38.608 36.423 60.520 1.00 37.99 157 GLU B C 1
ATOM 1180 O O . GLU B 1 57 ? 37.676 37.239 60.551 1.00 33.77 157 GLU B O 1
ATOM 1186 N N . GLU B 1 58 ? 39.653 36.454 61.343 1.00 45.79 158 GLU B N 1
ATOM 1187 C CA . GLU B 1 58 ? 39.861 37.494 62.348 1.00 47.77 158 GLU B CA 1
ATOM 1188 C C . GLU B 1 58 ? 38.617 37.896 63.137 1.00 43.11 158 GLU B C 1
ATOM 1189 O O . GLU B 1 58 ? 38.295 39.086 63.231 1.00 41.30 158 GLU B O 1
ATOM 1195 N N . LEU B 1 59 ? 37.929 36.921 63.719 1.00 39.58 159 LEU B N 1
ATOM 1196 C CA . LEU B 1 59 ? 36.733 37.237 64.482 1.00 36.12 159 LEU B CA 1
ATOM 1197 C C . LEU B 1 59 ? 37.095 37.974 65.760 1.00 34.78 159 LEU B C 1
ATOM 1198 O O . LEU B 1 59 ? 38.032 37.601 66.473 1.00 33.52 159 LEU B O 1
ATOM 1203 N N . GLU B 1 60 ? 36.357 39.036 66.040 1.00 34.11 160 GLU B N 1
ATOM 1204 C CA . GLU B 1 60 ? 36.593 39.804 67.244 1.00 32.89 160 GLU B CA 1
ATOM 1205 C C . GLU B 1 60 ? 35.410 39.547 68.144 1.00 31.29 160 GLU B C 1
ATOM 1206 O O . GLU B 1 60 ? 34.530 38.755 67.793 1.00 30.44 160 GLU B O 1
ATOM 1212 N N . ASN B 1 61 ? 35.367 40.203 69.296 1.00 28.47 161 ASN B N 1
ATOM 1213 C CA . ASN B 1 61 ? 34.263 39.967 70.214 1.00 27.26 161 ASN B CA 1
ATOM 1214 C C . ASN B 1 61 ? 32.892 40.195 69.580 1.00 27.14 161 ASN B C 1
ATOM 1215 O O . ASN B 1 61 ? 31.924 39.506 69.919 1.00 24.80 161 ASN B O 1
ATOM 1220 N N . CYS B 1 62 ? 32.817 41.165 68.670 1.00 23.88 162 CYS B N 1
ATOM 1221 C CA . CYS B 1 62 ? 31.559 41.497 68.009 1.00 23.40 162 CYS B CA 1
ATOM 1222 C C . CYS B 1 62 ? 30.960 40.323 67.266 1.00 22.04 162 CYS B C 1
ATOM 1223 O O . CYS B 1 62 ? 29.780 40.044 67.425 1.00 19.02 162 CYS B O 1
ATOM 1226 N N . GLU B 1 63 ? 31.752 39.673 66.416 1.00 25.14 163 GLU B N 1
ATOM 1227 C CA . GLU B 1 63 ? 31.244 38.535 65.662 1.00 24.89 163 GLU B CA 1
ATOM 1228 C C . GLU B 1 63 ? 31.097 37.286 66.517 1.00 23.98 163 GLU B C 1
ATOM 1229 O O . GLU B 1 63 ? 30.253 36.433 66.241 1.00 21.58 163 GLU B O 1
ATOM 1235 N N . VAL B 1 64 ? 31.890 37.201 67.581 1.00 23.44 164 VAL B N 1
ATOM 1236 C CA . VAL B 1 64 ? 31.797 36.059 68.492 1.00 24.46 164 VAL B CA 1
ATOM 1237 C C . VAL B 1 64 ? 30.413 36.040 69.149 1.00 22.95 164 VAL B C 1
ATOM 1238 O O . VAL B 1 64 ? 29.716 35.026 69.110 1.00 22.65 164 VAL B O 1
ATOM 1242 N N . LYS B 1 65 ? 30.009 37.159 69.750 1.00 19.07 165 LYS B N 1
ATOM 1243 C CA . LYS B 1 65 ? 28.689 37.282 70.370 1.00 18.28 165 LYS B CA 1
ATOM 1244 C C . LYS B 1 65 ? 27.555 37.115 69.332 1.00 17.50 165 LYS B C 1
ATOM 1245 O O . LYS B 1 65 ? 26.499 36.568 69.641 1.00 16.12 165 LYS B O 1
ATOM 1251 N N . VAL B 1 66 ? 27.771 37.612 68.118 1.00 18.93 166 VAL B N 1
ATOM 1252 C CA . VAL B 1 66 ? 26.774 37.529 67.058 1.00 17.71 166 VAL B CA 1
ATOM 1253 C C . VAL B 1 66 ? 26.597 36.065 66.674 1.00 17.58 166 VAL B C 1
ATOM 1254 O O . VAL B 1 66 ? 25.485 35.556 66.668 1.00 18.91 166 VAL B O 1
ATOM 1258 N N . LEU B 1 67 ? 27.706 35.406 66.339 1.00 21.91 167 LEU B N 1
ATOM 1259 C CA . LEU B 1 67 ? 27.688 33.989 65.983 1.00 22.94 167 LEU B CA 1
ATOM 1260 C C . LEU B 1 67 ? 27.081 33.183 67.138 1.00 22.30 167 LEU B C 1
ATOM 1261 O O . LEU B 1 67 ? 26.292 32.268 66.929 1.00 23.09 167 LEU B O 1
ATOM 1266 N N . ALA B 1 68 ? 27.432 33.542 68.361 1.00 20.68 168 ALA B N 1
ATOM 1267 C CA . ALA B 1 68 ? 26.876 32.858 69.532 1.00 20.60 168 ALA B CA 1
ATOM 1268 C C . ALA B 1 68 ? 25.348 32.980 69.582 1.00 19.32 168 ALA B C 1
ATOM 1269 O O . ALA B 1 68 ? 24.638 32.028 69.923 1.00 18.93 168 ALA B O 1
ATOM 1271 N N . ALA B 1 69 ? 24.840 34.172 69.275 1.00 17.04 169 ALA B N 1
ATOM 1272 C CA . ALA B 1 69 ? 23.401 34.373 69.299 1.00 16.96 169 ALA B CA 1
ATOM 1273 C C . ALA B 1 69 ? 22.735 33.547 68.190 1.00 12.83 169 ALA B C 1
ATOM 1274 O O . ALA B 1 69 ? 21.621 33.038 68.359 1.00 14.79 169 ALA B O 1
ATOM 1276 N N . MET B 1 70 ? 23.428 33.413 67.062 1.00 14.39 170 MET B N 1
ATOM 1277 C CA . MET B 1 70 ? 22.886 32.635 65.936 1.00 16.58 170 MET B CA 1
ATOM 1278 C C . MET B 1 70 ? 22.730 31.179 66.392 1.00 18.53 170 MET B C 1
ATOM 1279 O O . MET B 1 70 ? 21.674 30.555 66.213 1.00 18.39 170 MET B O 1
ATOM 1284 N N . VAL B 1 71 ? 23.790 30.645 66.993 1.00 20.87 171 VAL B N 1
ATOM 1285 C CA . VAL B 1 71 ? 23.781 29.266 67.448 1.00 23.71 171 VAL B CA 1
ATOM 1286 C C . VAL B 1 71 ? 22.653 29.022 68.441 1.00 24.88 171 VAL B C 1
ATOM 1287 O O . VAL B 1 71 ? 21.936 28.015 68.356 1.00 24.92 171 VAL B O 1
ATOM 1291 N N . ARG B 1 72 ? 22.497 29.956 69.370 1.00 23.36 172 ARG B N 1
ATOM 1292 C CA . ARG B 1 72 ? 21.456 29.890 70.395 1.00 23.76 172 ARG B CA 1
ATOM 1293 C C . ARG B 1 72 ? 20.070 29.717 69.771 1.00 21.94 172 ARG B C 1
ATOM 1294 O O . ARG B 1 72 ? 19.311 28.825 70.151 1.00 19.33 172 ARG B O 1
ATOM 1302 N N . SER B 1 73 ? 19.747 30.588 68.823 1.00 20.90 173 SER B N 1
ATOM 1303 C CA . SER B 1 73 ? 18.468 30.551 68.138 1.00 21.77 173 SER B CA 1
ATOM 1304 C C . SER B 1 73 ? 18.279 29.290 67.281 1.00 19.34 173 SER B C 1
ATOM 1305 O O . SER B 1 73 ? 17.183 28.759 67.189 1.00 20.66 173 SER B O 1
ATOM 1308 N N . LEU B 1 74 ? 19.338 28.810 66.649 1.00 20.81 174 LEU B N 1
ATOM 1309 C CA . LEU B 1 74 ? 19.218 27.599 65.849 1.00 17.66 174 LEU B CA 1
ATOM 1310 C C . LEU B 1 74 ? 18.898 26.410 66.780 1.00 21.04 174 LEU B C 1
ATOM 1311 O O . LEU B 1 74 ? 18.093 25.512 66.444 1.00 17.34 174 LEU B O 1
ATOM 1316 N N . LYS B 1 75 ? 19.498 26.425 67.969 1.00 18.48 175 LYS B N 1
ATOM 1317 C CA . LYS B 1 75 ? 19.279 25.360 68.949 1.00 20.83 175 LYS B CA 1
ATOM 1318 C C . LYS B 1 75 ? 17.857 25.426 69.477 1.00 18.94 175 LYS B C 1
ATOM 1319 O O . LYS B 1 75 ? 17.268 24.408 69.820 1.00 19.53 175 LYS B O 1
ATOM 1325 N N . GLU B 1 76 ? 17.295 26.624 69.532 1.00 25.72 176 GLU B N 1
ATOM 1326 C CA . GLU B 1 76 ? 15.925 26.766 69.988 1.00 27.63 176 GLU B CA 1
ATOM 1327 C C . GLU B 1 76 ? 15.016 26.182 68.915 1.00 27.00 176 GLU B C 1
ATOM 1328 O O . GLU B 1 76 ? 13.981 25.579 69.217 1.00 27.45 176 GLU B O 1
ATOM 1334 N N . LEU B 1 77 ? 15.396 26.365 67.655 1.00 24.18 177 LEU B N 1
ATOM 1335 C CA . LEU B 1 77 ? 14.599 25.819 66.557 1.00 24.12 177 LEU B CA 1
ATOM 1336 C C . LEU B 1 77 ? 14.716 24.301 66.591 1.00 25.15 177 LEU B C 1
ATOM 1337 O O . LEU B 1 77 ? 13.767 23.587 66.259 1.00 25.09 177 LEU B O 1
ATOM 1342 N N . GLU B 1 78 ? 15.881 23.815 67.017 1.00 23.88 178 GLU B N 1
ATOM 1343 C CA . GLU B 1 78 ? 16.133 22.380 67.119 1.00 25.81 178 GLU B CA 1
ATOM 1344 C C . GLU B 1 78 ? 15.218 21.726 68.163 1.00 25.39 178 GLU B C 1
ATOM 1345 O O . GLU B 1 78 ? 14.817 20.572 68.011 1.00 25.73 178 GLU B O 1
ATOM 1351 N N . GLN B 1 79 ? 14.891 22.476 69.214 1.00 26.41 179 GLN B N 1
ATOM 1352 C CA . GLN B 1 79 ? 14.010 21.995 70.267 1.00 29.18 179 GLN B CA 1
ATOM 1353 C C . GLN B 1 79 ? 12.567 21.913 69.772 1.00 28.00 179 GLN B C 1
ATOM 1354 O O . GLN B 1 79 ? 11.839 20.994 70.128 1.00 28.52 179 GLN B O 1
ATOM 1360 N N . LYS B 1 80 ? 12.146 22.882 68.962 1.00 29.56 180 LYS B N 1
ATOM 1361 C CA . LYS B 1 80 ? 10.780 22.882 68.429 1.00 29.76 180 LYS B CA 1
ATOM 1362 C C . LYS B 1 80 ? 10.580 21.939 67.230 1.00 26.32 180 LYS B C 1
ATOM 1363 O O . LYS B 1 80 ? 9.483 21.418 67.032 1.00 25.47 180 LYS B O 1
ATOM 1369 N N . PHE B 1 81 ? 11.639 21.707 66.454 1.00 22.01 181 PHE B N 1
ATOM 1370 C CA . PHE B 1 81 ? 11.582 20.821 65.279 1.00 20.35 181 PHE B CA 1
ATOM 1371 C C . PHE B 1 81 ? 12.742 19.823 65.325 1.00 21.52 181 PHE B C 1
ATOM 1372 O O . PHE B 1 81 ? 13.616 19.837 64.445 1.00 18.44 181 PHE B O 1
ATOM 1380 N N . PRO B 1 82 ? 12.760 18.931 66.335 1.00 27.34 182 PRO B N 1
ATOM 1381 C CA . PRO B 1 82 ? 13.833 17.941 66.481 1.00 27.59 182 PRO B CA 1
ATOM 1382 C C . PRO B 1 82 ? 14.087 16.946 65.354 1.00 27.67 182 PRO B C 1
ATOM 1383 O O . PRO B 1 82 ? 15.204 16.447 65.224 1.00 27.66 182 PRO B O 1
ATOM 1387 N N . SER B 1 83 ? 13.079 16.651 64.538 1.00 21.66 183 SER B N 1
ATOM 1388 C CA . SER B 1 83 ? 13.287 15.696 63.454 1.00 21.86 183 SER B CA 1
ATOM 1389 C C . SER B 1 83 ? 13.655 16.413 62.136 1.00 21.02 183 SER B C 1
ATOM 1390 O O . SER B 1 83 ? 13.996 15.779 61.139 1.00 19.35 183 SER B O 1
ATOM 1393 N N . GLN B 1 84 ? 13.641 17.740 62.162 1.00 21.21 184 GLN B N 1
ATOM 1394 C CA . GLN B 1 84 ? 13.896 18.521 60.957 1.00 19.53 184 GLN B CA 1
ATOM 1395 C C . GLN B 1 84 ? 15.173 19.358 60.900 1.00 19.65 184 GLN B C 1
ATOM 1396 O O . GLN B 1 84 ? 15.546 19.869 59.842 1.00 17.70 184 GLN B O 1
ATOM 1402 N N . ILE B 1 85 ? 15.843 19.501 62.034 1.00 18.67 185 ILE B N 1
ATOM 1403 C CA . ILE B 1 85 ? 17.080 20.248 62.059 1.00 20.63 185 ILE B CA 1
ATOM 1404 C C . ILE B 1 85 ? 18.012 19.764 63.167 1.00 21.57 185 ILE B C 1
ATOM 1405 O O . ILE B 1 85 ? 17.578 19.508 64.296 1.00 23.37 185 ILE B O 1
ATOM 1410 N N . ARG B 1 86 ? 19.286 19.609 62.819 1.00 20.21 186 ARG B N 1
ATOM 1411 C CA . ARG B 1 86 ? 20.300 19.186 63.774 1.00 21.08 186 ARG B CA 1
ATOM 1412 C C . ARG B 1 86 ? 21.399 20.257 63.867 1.00 20.45 186 ARG B C 1
ATOM 1413 O O . ARG B 1 86 ? 21.931 20.712 62.847 1.00 18.86 186 ARG B O 1
ATOM 1421 N N . VAL B 1 87 ? 21.740 20.668 65.082 1.00 24.02 187 VAL B N 1
ATOM 1422 C CA . VAL B 1 87 ? 22.808 21.649 65.256 1.00 23.68 187 VAL B CA 1
ATOM 1423 C C . VAL B 1 87 ? 23.958 20.970 66.006 1.00 25.63 187 VAL B C 1
ATOM 1424 O O . VAL B 1 87 ? 23.779 20.493 67.129 1.00 24.07 187 VAL B O 1
ATOM 1428 N N . GLU B 1 88 ? 25.130 20.905 65.377 1.00 21.04 188 GLU B N 1
ATOM 1429 C CA . GLU B 1 88 ? 26.287 20.291 66.013 1.00 21.98 188 GLU B CA 1
ATOM 1430 C C . GLU B 1 88 ? 27.452 21.267 66.110 1.00 23.50 188 GLU B C 1
ATOM 1431 O O . GLU B 1 88 ? 27.938 21.764 65.104 1.00 19.36 188 GLU B O 1
ATOM 1437 N N . VAL B 1 89 ? 27.891 21.539 67.333 1.00 23.65 189 VAL B N 1
ATOM 1438 C CA . VAL B 1 89 ? 29.043 22.404 67.550 1.00 29.43 189 VAL B CA 1
ATOM 1439 C C . VAL B 1 89 ? 30.190 21.412 67.748 1.00 33.99 189 VAL B C 1
ATOM 1440 O O . VAL B 1 89 ? 30.186 20.671 68.729 1.00 31.17 189 VAL B O 1
ATOM 1444 N N . ILE B 1 90 ? 31.154 21.378 66.825 1.00 25.15 190 ILE B N 1
ATOM 1445 C CA . ILE B 1 90 ? 32.265 20.429 66.943 1.00 35.79 190 ILE B CA 1
ATOM 1446 C C . ILE B 1 90 ? 33.366 20.910 67.872 1.00 40.12 190 ILE B C 1
ATOM 1447 O O . ILE B 1 90 ? 34.190 21.742 67.500 1.00 40.51 190 ILE B O 1
ATOM 1452 N N . ASP B 1 91 ? 33.377 20.358 69.080 1.00 80.20 191 ASP B N 1
ATOM 1453 C CA . ASP B 1 91 ? 34.358 20.715 70.097 1.00 90.28 191 ASP B CA 1
ATOM 1454 C C . ASP B 1 91 ? 35.689 20.029 69.868 1.00 95.27 191 ASP B C 1
ATOM 1455 O O . ASP B 1 91 ? 35.886 18.906 70.334 1.00 96.28 191 ASP B O 1
ATOM 1460 N N . ASN B 1 92 ? 36.607 20.670 69.153 1.00 78.97 192 ASN B N 1
ATOM 1461 C CA . ASN B 1 92 ? 37.890 20.024 68.987 1.00 81.90 192 ASN B CA 1
ATOM 1462 C C . ASN B 1 92 ? 39.155 20.826 69.206 1.00 83.26 192 ASN B C 1
ATOM 1463 O O . ASN B 1 92 ? 39.312 21.966 68.774 1.00 82.92 192 ASN B O 1
ATOM 1468 N N . GLY B 1 93 ? 40.064 20.148 69.882 1.00 101.29 193 GLY B N 1
ATOM 1469 C CA . GLY B 1 93 ? 41.359 20.670 70.251 1.00 103.48 193 GLY B CA 1
ATOM 1470 C C . GLY B 1 93 ? 41.692 19.640 71.303 1.00 105.41 193 GLY B C 1
ATOM 1471 O O . GLY B 1 93 ? 42.608 19.798 72.112 1.00 107.02 193 GLY B O 1
ATOM 1472 N N . SER B 1 94 ? 40.888 18.577 71.251 1.00 108.04 194 SER B N 1
ATOM 1473 C CA . SER B 1 94 ? 40.926 17.419 72.133 1.00 109.36 194 SER B CA 1
ATOM 1474 C C . SER B 1 94 ? 39.740 17.526 73.076 1.00 110.13 194 SER B C 1
ATOM 1475 O O . SER B 1 94 ? 38.825 16.682 72.963 1.00 110.92 194 SER B O 1
ATOM 1479 N N . MET C 1 1 ? 0.292 42.812 54.530 1.00 39.20 201 MET C N 1
ATOM 1480 C CA . MET C 1 1 ? 1.647 43.244 54.089 1.00 38.50 201 MET C CA 1
ATOM 1481 C C . MET C 1 1 ? 2.491 43.641 55.308 1.00 36.78 201 MET C C 1
ATOM 1482 O O . MET C 1 1 ? 2.019 44.356 56.185 1.00 35.89 201 MET C O 1
ATOM 1487 N N . ILE C 1 2 ? 3.725 43.149 55.382 1.00 32.12 202 ILE C N 1
ATOM 1488 C CA . ILE C 1 2 ? 4.602 43.485 56.504 1.00 31.34 202 ILE C CA 1
ATOM 1489 C C . ILE C 1 2 ? 5.209 44.856 56.240 1.00 30.89 202 ILE C C 1
ATOM 1490 O O . ILE C 1 2 ? 5.595 45.153 55.114 1.00 27.60 202 ILE C O 1
ATOM 1495 N N . LYS C 1 3 ? 5.263 45.693 57.273 1.00 31.31 203 LYS C N 1
ATOM 1496 C CA . LYS C 1 3 ? 5.842 47.037 57.169 1.00 33.55 203 LYS C CA 1
ATOM 1497 C C . LYS C 1 3 ? 7.032 47.149 58.121 1.00 30.42 203 LYS C C 1
ATOM 1498 O O . LYS C 1 3 ? 6.876 46.966 59.328 1.00 27.23 203 LYS C O 1
ATOM 1504 N N . VAL C 1 4 ? 8.213 47.441 57.584 1.00 28.84 204 VAL C N 1
ATOM 1505 C CA . VAL C 1 4 ? 9.401 47.579 58.421 1.00 28.23 204 VAL C CA 1
ATOM 1506 C C . VAL C 1 4 ? 9.998 48.972 58.287 1.00 30.39 204 VAL C C 1
ATOM 1507 O O . VAL C 1 4 ? 10.412 49.383 57.194 1.00 32.37 204 VAL C O 1
ATOM 1511 N N . THR C 1 5 ? 10.043 49.700 59.398 1.00 27.70 205 THR C N 1
ATOM 1512 C CA . THR C 1 5 ? 10.619 51.033 59.398 1.00 24.19 205 THR C CA 1
ATOM 1513 C C . THR C 1 5 ? 11.915 51.039 60.194 1.00 22.79 205 THR C C 1
ATOM 1514 O O . THR C 1 5 ? 11.931 50.696 61.375 1.00 23.88 205 THR C O 1
ATOM 1518 N N . VAL C 1 6 ? 13.002 51.428 59.535 1.00 22.74 206 VAL C N 1
ATOM 1519 C CA . VAL C 1 6 ? 14.317 51.491 60.174 1.00 23.25 206 VAL C CA 1
ATOM 1520 C C . VAL C 1 6 ? 14.897 52.911 60.145 1.00 24.39 206 VAL C C 1
ATOM 1521 O O . VAL C 1 6 ? 15.128 53.479 59.074 1.00 26.62 206 VAL C O 1
ATOM 1525 N N . THR C 1 7 ? 15.134 53.491 61.316 1.00 20.25 207 THR C N 1
ATOM 1526 C CA . THR C 1 7 ? 15.708 54.837 61.367 1.00 20.35 207 THR C CA 1
ATOM 1527 C C . THR C 1 7 ? 17.006 54.758 62.138 1.00 22.10 207 THR C C 1
ATOM 1528 O O . THR C 1 7 ? 17.497 53.656 62.413 1.00 20.11 207 THR C O 1
ATOM 1532 N N . ASN C 1 8 ? 17.578 55.915 62.471 1.00 26.09 208 ASN C N 1
ATOM 1533 C CA . ASN C 1 8 ? 18.821 55.958 63.251 1.00 30.77 208 ASN C CA 1
ATOM 1534 C C . ASN C 1 8 ? 18.540 55.771 64.735 1.00 28.83 208 ASN C C 1
ATOM 1535 O O . ASN C 1 8 ? 19.458 55.539 65.519 1.00 31.01 208 ASN C O 1
ATOM 1540 N N . SER C 1 9 ? 17.267 55.886 65.108 1.00 28.72 209 SER C N 1
ATOM 1541 C CA . SER C 1 9 ? 16.846 55.778 66.501 1.00 29.55 209 SER C CA 1
ATOM 1542 C C . SER C 1 9 ? 16.065 54.514 66.825 1.00 27.34 209 SER C C 1
ATOM 1543 O O . SER C 1 9 ? 15.984 54.111 67.995 1.00 27.26 209 SER C O 1
ATOM 1546 N N . PHE C 1 10 ? 15.475 53.894 65.804 1.00 22.34 210 PHE C N 1
ATOM 1547 C CA . PHE C 1 10 ? 14.693 52.686 66.047 1.00 21.73 210 PHE C CA 1
ATOM 1548 C C . PHE C 1 10 ? 14.298 51.927 64.796 1.00 20.86 210 PHE C C 1
ATOM 1549 O O . PHE C 1 10 ? 14.511 52.368 63.665 1.00 18.23 210 PHE C O 1
ATOM 1557 N N . PHE C 1 11 ? 13.729 50.752 65.013 1.00 21.17 211 PHE C N 1
ATOM 1558 C CA . PHE C 1 11 ? 13.186 50.021 63.894 1.00 22.07 211 PHE C CA 1
ATOM 1559 C C . PHE C 1 11 ? 11.848 49.501 64.383 1.00 19.80 211 PHE C C 1
ATOM 1560 O O . PHE C 1 11 ? 11.647 49.282 65.588 1.00 19.88 211 PHE C O 1
ATOM 1568 N N . GLU C 1 12 ? 10.906 49.387 63.459 1.00 22.45 212 GLU C N 1
ATOM 1569 C CA . GLU C 1 12 ? 9.561 48.973 63.805 1.00 24.56 212 GLU C CA 1
ATOM 1570 C C . GLU C 1 12 ? 9.029 47.964 62.794 1.00 23.61 212 GLU C C 1
ATOM 1571 O O . GLU C 1 12 ? 9.318 48.050 61.597 1.00 24.40 212 GLU C O 1
ATOM 1577 N N . VAL C 1 13 ? 8.267 46.999 63.288 1.00 20.46 213 VAL C N 1
ATOM 1578 C CA . VAL C 1 13 ? 7.685 45.982 62.427 1.00 21.13 213 VAL C CA 1
ATOM 1579 C C . VAL C 1 13 ? 6.222 45.844 62.774 1.00 20.50 213 VAL C C 1
ATOM 1580 O O . VAL C 1 13 ? 5.861 45.627 63.926 1.00 19.35 213 VAL C O 1
ATOM 1584 N N . THR C 1 14 ? 5.382 46.005 61.763 1.00 20.84 214 THR C N 1
ATOM 1585 C CA . THR C 1 14 ? 3.934 45.879 61.923 1.00 23.60 214 THR C CA 1
ATOM 1586 C C . THR C 1 14 ? 3.356 45.095 60.740 1.00 25.30 214 THR C C 1
ATOM 1587 O O . THR C 1 14 ? 4.016 44.952 59.702 1.00 23.08 214 THR C O 1
ATOM 1591 N N . GLY C 1 15 ? 2.126 44.602 60.898 1.00 25.73 215 GLY C N 1
ATOM 1592 C CA . GLY C 1 15 ? 1.459 43.886 59.816 1.00 29.18 215 GLY C CA 1
ATOM 1593 C C . GLY C 1 15 ? 1.764 42.409 59.657 1.00 32.81 215 GLY C C 1
ATOM 1594 O O . GLY C 1 15 ? 2.527 41.835 60.437 1.00 31.50 215 GLY C O 1
ATOM 1595 N N . HIS C 1 16 ? 1.148 41.792 58.647 1.00 34.20 216 HIS C N 1
ATOM 1596 C CA . HIS C 1 16 ? 1.351 40.373 58.359 1.00 38.10 216 HIS C CA 1
ATOM 1597 C C . HIS C 1 16 ? 1.267 40.110 56.868 1.00 38.74 216 HIS C C 1
ATOM 1598 O O . HIS C 1 16 ? 0.491 40.749 56.161 1.00 38.26 216 HIS C O 1
ATOM 1605 N N . ALA C 1 17 ? 2.075 39.167 56.395 1.00 40.91 217 ALA C N 1
ATOM 1606 C CA . ALA C 1 17 ? 2.074 38.794 54.983 1.00 40.77 217 ALA C CA 1
ATOM 1607 C C . ALA C 1 17 ? 1.282 37.495 54.779 1.00 40.46 217 ALA C C 1
ATOM 1608 O O . ALA C 1 17 ? 1.243 36.625 55.655 1.00 38.39 217 ALA C O 1
ATOM 1610 N N . PRO C 1 18 ? 0.624 37.359 53.618 1.00 49.78 218 PRO C N 1
ATOM 1611 C CA . PRO C 1 18 ? -0.149 36.147 53.342 1.00 48.94 218 PRO C CA 1
ATOM 1612 C C . PRO C 1 18 ? 0.762 34.934 53.494 1.00 47.37 218 PRO C C 1
ATOM 1613 O O . PRO C 1 18 ? 0.417 33.949 54.147 1.00 46.78 218 PRO C O 1
ATOM 1617 N N . ASP C 1 19 ? 1.939 35.037 52.888 1.00 34.42 219 ASP C N 1
ATOM 1618 C CA . ASP C 1 19 ? 2.936 33.981 52.917 1.00 33.33 219 ASP C CA 1
ATOM 1619 C C . ASP C 1 19 ? 3.405 33.717 54.353 1.00 33.39 219 ASP C C 1
ATOM 1620 O O . ASP C 1 19 ? 4.162 34.511 54.928 1.00 30.30 219 ASP C O 1
ATOM 1625 N N . LYS C 1 20 ? 2.959 32.602 54.929 1.00 35.85 220 LYS C N 1
ATOM 1626 C CA . LYS C 1 20 ? 3.343 32.247 56.294 1.00 37.09 220 LYS C CA 1
ATOM 1627 C C . LYS C 1 20 ? 4.840 32.012 56.488 1.00 34.93 220 LYS C C 1
ATOM 1628 O O . LYS C 1 20 ? 5.345 32.129 57.600 1.00 35.17 220 LYS C O 1
ATOM 1634 N N . THR C 1 21 ? 5.546 31.678 55.414 1.00 33.20 221 THR C N 1
ATOM 1635 C CA . THR C 1 21 ? 6.979 31.436 55.517 1.00 32.73 221 THR C CA 1
ATOM 1636 C C . THR C 1 21 ? 7.707 32.773 55.588 1.00 31.04 221 THR C C 1
ATOM 1637 O O . THR C 1 21 ? 8.724 32.901 56.271 1.00 31.08 221 THR C O 1
ATOM 1641 N N . LEU C 1 22 ? 7.182 33.767 54.875 1.00 25.26 222 LEU C N 1
ATOM 1642 C CA . LEU C 1 22 ? 7.785 35.089 54.876 1.00 24.34 222 LEU C CA 1
ATOM 1643 C C . LEU C 1 22 ? 7.500 35.685 56.241 1.00 23.59 222 LEU C C 1
ATOM 1644 O O . LEU C 1 22 ? 8.363 36.313 56.844 1.00 21.69 222 LEU C O 1
ATOM 1649 N N . CYS C 1 23 ? 6.278 35.479 56.725 1.00 23.43 223 CYS C N 1
ATOM 1650 C CA . CYS C 1 23 ? 5.897 35.993 58.025 1.00 27.15 223 CYS C CA 1
ATOM 1651 C C . CYS C 1 23 ? 6.758 35.413 59.157 1.00 24.68 223 CYS C C 1
ATOM 1652 O O . CYS C 1 23 ? 7.187 36.149 60.056 1.00 25.12 223 CYS C O 1
ATOM 1655 N N . ALA C 1 24 ? 7.004 34.104 59.123 1.00 24.85 224 ALA C N 1
ATOM 1656 C CA . ALA C 1 24 ? 7.816 33.454 60.161 1.00 24.47 224 ALA C CA 1
ATOM 1657 C C . ALA C 1 24 ? 9.288 33.908 60.115 1.00 24.37 224 ALA C C 1
ATOM 1658 O O . ALA C 1 24 ? 9.897 34.165 61.160 1.00 24.63 224 ALA C O 1
ATOM 1660 N N . SER C 1 25 ? 9.834 34.002 58.902 1.00 22.52 225 SER C N 1
ATOM 1661 C CA . SER C 1 25 ? 11.205 34.421 58.638 1.00 26.22 225 SER C CA 1
ATOM 1662 C C . SER C 1 25 ? 11.524 35.818 59.152 1.00 26.50 225 SER C C 1
ATOM 1663 O O . SER C 1 25 ? 12.549 36.041 59.798 1.00 27.26 225 SER C O 1
ATOM 1666 N N . VAL C 1 26 ? 10.642 36.754 58.826 1.00 25.82 226 VAL C N 1
ATOM 1667 C CA . VAL C 1 26 ? 10.811 38.142 59.207 1.00 24.32 226 VAL C CA 1
ATOM 1668 C C . VAL C 1 26 ? 10.657 38.363 60.707 1.00 23.51 226 VAL C C 1
ATOM 1669 O O . VAL C 1 26 ? 11.403 39.155 61.291 1.00 24.15 226 VAL C O 1
ATOM 1673 N N . SER C 1 27 ? 9.725 37.659 61.345 1.00 22.88 227 SER C N 1
ATOM 1674 C CA . SER C 1 27 ? 9.558 37.834 62.785 1.00 23.54 227 SER C CA 1
ATOM 1675 C C . SER C 1 27 ? 10.752 37.254 63.535 1.00 23.00 227 SER C C 1
ATOM 1676 O O . SER C 1 27 ? 11.190 37.826 64.543 1.00 20.24 227 SER C O 1
ATOM 1679 N N . LEU C 1 28 ? 11.295 36.149 63.019 1.00 21.90 228 LEU C N 1
ATOM 1680 C CA . LEU C 1 28 ? 12.448 35.502 63.624 1.00 21.90 228 LEU C CA 1
ATOM 1681 C C . LEU C 1 28 ? 13.696 36.402 63.527 1.00 20.82 228 LEU C C 1
ATOM 1682 O O . LEU C 1 28 ? 14.398 36.621 64.524 1.00 19.89 228 LEU C O 1
ATOM 1687 N N . LEU C 1 29 ? 13.960 36.929 62.334 1.00 20.03 229 LEU C N 1
ATOM 1688 C CA . LEU C 1 29 ? 15.111 37.798 62.142 1.00 21.15 229 LEU C CA 1
ATOM 1689 C C . LEU C 1 29 ? 15.002 39.115 62.908 1.00 20.49 229 LEU C C 1
ATOM 1690 O O . LEU C 1 29 ? 15.980 39.566 63.527 1.00 20.79 229 LEU C O 1
ATOM 1695 N N . THR C 1 30 ? 13.826 39.734 62.866 1.00 19.96 230 THR C N 1
ATOM 1696 C CA . THR C 1 30 ? 13.639 41.019 63.517 1.00 18.19 230 THR C CA 1
ATOM 1697 C C . THR C 1 30 ? 13.695 40.864 65.032 1.00 20.40 230 THR C C 1
ATOM 1698 O O . THR C 1 30 ? 14.355 41.640 65.702 1.00 18.89 230 THR C O 1
ATOM 1702 N N . GLN C 1 31 ? 13.023 39.849 65.565 1.00 20.66 231 GLN C N 1
ATOM 1703 C CA . GLN C 1 31 ? 13.052 39.620 67.001 1.00 21.89 231 GLN C CA 1
ATOM 1704 C C . GLN C 1 31 ? 14.457 39.204 67.460 1.00 20.29 231 GLN C C 1
ATOM 1705 O O . GLN C 1 31 ? 14.873 39.505 68.586 1.00 22.50 231 GLN C O 1
ATOM 1711 N N . HIS C 1 32 ? 15.191 38.521 66.590 1.00 19.10 232 HIS C N 1
ATOM 1712 C CA . HIS C 1 32 ? 16.540 38.065 66.932 1.00 16.41 232 HIS C CA 1
ATOM 1713 C C . HIS C 1 32 ? 17.478 39.253 67.085 1.00 18.64 232 HIS C C 1
ATOM 1714 O O . HIS C 1 32 ? 18.315 39.312 68.020 1.00 17.57 232 HIS C O 1
ATOM 1721 N N . VAL C 1 33 ? 17.330 40.202 66.164 1.00 18.92 233 VAL C N 1
ATOM 1722 C CA . VAL C 1 33 ? 18.121 41.417 66.174 1.00 20.27 233 VAL C CA 1
ATOM 1723 C C . VAL C 1 33 ? 17.684 42.251 67.375 1.00 22.30 233 VAL C C 1
ATOM 1724 O O . VAL C 1 33 ? 18.528 42.801 68.086 1.00 24.06 233 VAL C O 1
ATOM 1728 N N . ALA C 1 34 ? 16.376 42.331 67.608 1.00 23.85 234 ALA C N 1
ATOM 1729 C CA . ALA C 1 34 ? 15.868 43.088 68.747 1.00 23.73 234 ALA C CA 1
ATOM 1730 C C . ALA C 1 34 ? 16.471 42.507 70.022 1.00 24.22 234 ALA C C 1
ATOM 1731 O O . ALA C 1 34 ? 16.970 43.240 70.862 1.00 23.57 234 ALA C O 1
ATOM 1733 N N . ASN C 1 35 ? 16.420 41.184 70.145 1.00 23.45 235 ASN C N 1
ATOM 1734 C CA . ASN C 1 35 ? 16.945 40.502 71.322 1.00 25.69 235 ASN C CA 1
ATOM 1735 C C . ASN C 1 35 ? 18.445 40.665 71.520 1.00 24.35 235 ASN C C 1
ATOM 1736 O O . ASN C 1 35 ? 18.909 40.829 72.656 1.00 25.37 235 ASN C O 1
ATOM 1741 N N . PHE C 1 36 ? 19.207 40.611 70.432 1.00 18.86 236 PHE C N 1
ATOM 1742 C CA . PHE C 1 36 ? 20.646 40.781 70.521 1.00 19.35 236 PHE C CA 1
ATOM 1743 C C . PHE C 1 36 ? 20.982 42.177 71.067 1.00 20.01 236 PHE C C 1
ATOM 1744 O O . PHE C 1 36 ? 21.824 42.320 71.968 1.00 22.09 236 PHE C O 1
ATOM 1752 N N . LEU C 1 37 ? 20.323 43.198 70.532 1.00 18.67 237 LEU C N 1
ATOM 1753 C CA . LEU C 1 37 ? 20.532 44.575 70.970 1.00 17.62 237 LEU C CA 1
ATOM 1754 C C . LEU C 1 37 ? 20.114 44.746 72.424 1.00 22.67 237 LEU C C 1
ATOM 1755 O O . LEU C 1 37 ? 20.795 45.416 73.209 1.00 21.57 237 LEU C O 1
ATOM 1760 N N . LYS C 1 38 ? 18.986 44.154 72.789 1.00 19.92 238 LYS C N 1
ATOM 1761 C CA . LYS C 1 38 ? 18.541 44.267 74.168 1.00 23.73 238 LYS C CA 1
ATOM 1762 C C . LYS C 1 38 ? 19.520 43.535 75.099 1.00 26.03 238 LYS C C 1
ATOM 1763 O O . LYS C 1 38 ? 19.811 44.011 76.205 1.00 24.29 238 LYS C O 1
ATOM 1769 N N . ALA C 1 39 ? 20.037 42.399 74.626 1.00 37.00 239 ALA C N 1
ATOM 1770 C CA . ALA C 1 39 ? 20.987 41.574 75.378 1.00 40.60 239 ALA C CA 1
ATOM 1771 C C . ALA C 1 39 ? 22.182 42.373 75.882 1.00 42.53 239 ALA C C 1
ATOM 1772 O O . ALA C 1 39 ? 22.588 42.225 77.039 1.00 42.73 239 ALA C O 1
ATOM 1774 N N . GLU C 1 40 ? 22.759 43.207 75.021 1.00 32.45 240 GLU C N 1
ATOM 1775 C CA . GLU C 1 40 ? 23.895 43.998 75.457 1.00 35.92 240 GLU C CA 1
ATOM 1776 C C . GLU C 1 40 ? 23.525 45.419 75.842 1.00 33.28 240 GLU C C 1
ATOM 1777 O O . GLU C 1 40 ? 24.338 46.335 75.739 1.00 30.86 240 GLU C O 1
ATOM 1783 N N . LYS C 1 41 ? 22.285 45.578 76.295 1.00 34.39 241 LYS C N 1
ATOM 1784 C CA . LYS C 1 41 ? 21.754 46.858 76.764 1.00 35.67 241 LYS C CA 1
ATOM 1785 C C . LYS C 1 41 ? 21.871 48.001 75.754 1.00 33.31 241 LYS C C 1
ATOM 1786 O O . LYS C 1 41 ? 22.212 49.133 76.114 1.00 31.37 241 LYS C O 1
ATOM 1792 N N . LYS C 1 42 ? 21.569 47.702 74.495 1.00 31.82 242 LYS C N 1
ATOM 1793 C CA . LYS C 1 42 ? 21.637 48.695 73.428 1.00 31.60 242 LYS C CA 1
ATOM 1794 C C . LYS C 1 42 ? 20.252 49.022 72.887 1.00 30.70 242 LYS C C 1
ATOM 1795 O O . LYS C 1 42 ? 20.134 49.722 71.889 1.00 31.40 242 LYS C O 1
ATOM 1801 N N . ALA C 1 43 ? 19.207 48.500 73.525 1.00 29.68 243 ALA C N 1
ATOM 1802 C CA . ALA C 1 43 ? 17.851 48.771 73.070 1.00 27.65 243 ALA C CA 1
ATOM 1803 C C . ALA C 1 43 ? 16.805 48.329 74.058 1.00 26.38 243 ALA C C 1
ATOM 1804 O O . ALA C 1 43 ? 17.022 47.422 74.855 1.00 27.63 243 ALA C O 1
ATOM 1806 N N . LYS C 1 44 ? 15.662 48.993 73.996 1.00 28.16 244 LYS C N 1
ATOM 1807 C CA . LYS C 1 44 ? 14.517 48.639 74.814 1.00 28.45 244 LYS C CA 1
ATOM 1808 C C . LYS C 1 44 ? 13.454 48.196 73.808 1.00 25.89 244 LYS C C 1
ATOM 1809 O O . LYS C 1 44 ? 13.352 48.759 72.710 1.00 25.10 244 LYS C O 1
ATOM 1815 N N . ILE C 1 45 ? 12.688 47.174 74.168 1.00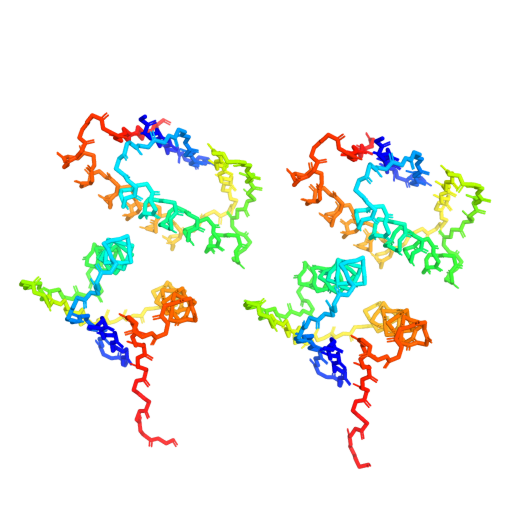 24.34 245 ILE C N 1
ATOM 1816 C CA . ILE C 1 45 ? 11.681 46.625 73.266 1.00 24.81 245 ILE C CA 1
ATOM 1817 C C . ILE C 1 45 ? 10.234 46.793 73.709 1.00 25.00 245 ILE C C 1
ATOM 1818 O O . ILE C 1 45 ? 9.901 46.645 74.891 1.00 22.71 245 ILE C O 1
ATOM 1823 N N . LYS C 1 46 ? 9.391 47.110 72.729 1.00 25.55 246 LYS C N 1
ATOM 1824 C CA . LYS C 1 46 ? 7.946 47.257 72.902 1.00 28.92 246 LYS C CA 1
ATOM 1825 C C . LYS C 1 46 ? 7.419 46.136 72.010 1.00 27.78 246 LYS C C 1
ATOM 1826 O O . LYS C 1 46 ? 7.562 46.208 70.790 1.00 26.34 246 LYS C O 1
ATOM 1832 N N . LYS C 1 47 ? 6.806 45.119 72.603 1.00 22.80 247 LYS C N 1
ATOM 1833 C CA . LYS C 1 47 ? 6.310 43.978 71.840 1.00 26.43 247 LYS C CA 1
ATOM 1834 C C . LYS C 1 47 ? 4.835 43.729 72.130 1.00 26.33 247 LYS C C 1
ATOM 1835 O O . LYS C 1 47 ? 4.430 43.582 73.294 1.00 23.54 247 LYS C O 1
ATOM 1841 N N . GLU C 1 48 ? 4.050 43.660 71.059 1.00 26.85 248 GLU C N 1
ATOM 1842 C CA . GLU C 1 48 ? 2.608 43.469 71.138 1.00 31.13 248 GLU C CA 1
ATOM 1843 C C . GLU C 1 48 ? 2.118 42.696 69.897 1.00 30.08 248 GLU C C 1
ATOM 1844 O O . GLU C 1 48 ? 2.754 42.753 68.841 1.00 27.50 248 GLU C O 1
ATOM 1850 N N . SER C 1 49 ? 1.011 41.969 70.035 1.00 41.38 249 SER C N 1
ATOM 1851 C CA . SER C 1 49 ? 0.415 41.194 68.938 1.00 42.86 249 SER C CA 1
ATOM 1852 C C . SER C 1 49 ? 1.179 41.252 67.613 1.00 43.31 249 SER C C 1
ATOM 1853 O O . SER C 1 49 ? 2.051 40.421 67.345 1.00 47.18 249 SER C O 1
ATOM 1856 N N . GLY C 1 50 ? 0.827 42.226 66.777 1.00 35.59 250 GLY C N 1
ATOM 1857 C CA . GLY C 1 50 ? 1.483 42.381 65.485 1.00 34.35 250 GLY C CA 1
ATOM 1858 C C . GLY C 1 50 ? 2.277 43.672 65.451 1.00 33.38 250 GLY C C 1
ATOM 1859 O O . GLY C 1 50 ? 2.330 44.383 64.439 1.00 33.81 250 GLY C O 1
ATOM 1860 N N . TYR C 1 51 ? 2.902 43.980 66.580 1.00 33.54 251 TYR C N 1
ATOM 1861 C CA . TYR C 1 51 ? 3.684 45.193 66.694 1.00 30.77 251 TYR C CA 1
ATOM 1862 C C . TYR C 1 51 ? 5.023 44.948 67.376 1.00 30.81 251 TYR C C 1
ATOM 1863 O O . TYR C 1 51 ? 5.122 44.198 68.354 1.00 30.03 251 TYR C O 1
ATOM 1872 N N . LEU C 1 52 ? 6.057 45.579 66.842 1.00 25.04 252 LEU C N 1
ATOM 1873 C CA . LEU C 1 52 ? 7.379 45.469 67.417 1.00 23.69 252 LEU C CA 1
ATOM 1874 C C . LEU C 1 52 ? 8.107 46.778 67.159 1.00 24.63 252 LEU C C 1
ATOM 1875 O O . LEU C 1 52 ? 8.259 47.197 66.012 1.00 24.53 252 LEU C O 1
ATOM 1880 N N . LYS C 1 53 ? 8.508 47.451 68.234 1.00 27.93 253 LYS C N 1
ATOM 1881 C CA . LYS C 1 53 ? 9.276 48.686 68.124 1.00 26.58 253 LYS C CA 1
ATOM 1882 C C . LYS C 1 53 ? 10.552 48.543 68.972 1.00 24.99 253 LYS C C 1
ATOM 1883 O O . LYS C 1 53 ? 10.493 48.294 70.175 1.00 25.83 253 LYS C O 1
ATOM 1889 N N . VAL C 1 54 ? 11.703 48.682 68.324 1.00 21.67 254 VAL C N 1
ATOM 1890 C CA . VAL C 1 54 ? 12.988 48.565 68.997 1.00 21.83 254 VAL C CA 1
ATOM 1891 C C . VAL C 1 54 ? 13.680 49.918 69.072 1.00 20.51 254 VAL C C 1
ATOM 1892 O O . VAL C 1 54 ? 14.084 50.476 68.058 1.00 19.18 254 VAL C O 1
ATOM 1896 N N . LYS C 1 55 ? 13.813 50.445 70.286 1.00 21.66 255 LYS C N 1
ATOM 1897 C CA . LYS C 1 55 ? 14.455 51.743 70.480 1.00 23.12 255 LYS C CA 1
ATOM 1898 C C . LYS C 1 55 ? 15.934 51.588 70.840 1.00 23.78 255 LYS C C 1
ATOM 1899 O O . LYS C 1 55 ? 16.273 51.032 71.892 1.00 21.09 255 LYS C O 1
ATOM 1905 N N . PHE C 1 56 ? 16.799 52.094 69.960 1.00 20.56 256 PHE C N 1
ATOM 1906 C CA . PHE C 1 56 ? 18.253 52.004 70.112 1.00 22.45 256 PHE C CA 1
ATOM 1907 C C . PHE C 1 56 ? 18.855 52.826 71.252 1.00 25.19 256 PHE C C 1
ATOM 1908 O O . PHE C 1 56 ? 18.383 53.917 71.569 1.00 24.45 256 PHE C O 1
ATOM 1916 N N . GLU C 1 57 ? 19.925 52.308 71.845 1.00 28.54 257 GLU C N 1
ATOM 1917 C CA . GLU C 1 57 ? 20.596 52.999 72.940 1.00 34.42 257 GLU C CA 1
ATOM 1918 C C . GLU C 1 57 ? 22.094 52.811 72.846 1.00 32.45 257 GLU C C 1
ATOM 1919 O O . GLU C 1 57 ? 22.592 51.673 72.847 1.00 30.28 257 GLU C O 1
ATOM 1925 N N . GLU C 1 58 ? 22.808 53.931 72.766 1.00 31.87 258 GLU C N 1
ATOM 1926 C CA . GLU C 1 58 ? 24.268 53.922 72.708 1.00 32.05 258 GLU C CA 1
ATOM 1927 C C . GLU C 1 58 ? 24.857 52.937 71.696 1.00 28.26 258 GLU C C 1
ATOM 1928 O O . GLU C 1 58 ? 25.795 52.191 72.001 1.00 27.31 258 GLU C O 1
ATOM 1934 N N . LEU C 1 59 ? 24.319 52.934 70.484 1.00 28.46 259 LEU C N 1
ATOM 1935 C CA . LEU C 1 59 ? 24.839 52.026 69.470 1.00 27.46 259 LEU C CA 1
ATOM 1936 C C . LEU C 1 59 ? 26.307 52.287 69.149 1.00 26.00 259 LEU C C 1
ATOM 1937 O O . LEU C 1 59 ? 26.745 53.439 69.073 1.00 24.96 259 LEU C O 1
ATOM 1942 N N . GLU C 1 60 ? 27.056 51.208 68.960 1.00 24.76 260 GLU C N 1
ATOM 1943 C CA . GLU C 1 60 ? 28.468 51.297 68.618 1.00 25.80 260 GLU C CA 1
ATOM 1944 C C . GLU C 1 60 ? 28.705 50.567 67.288 1.00 23.61 260 GLU C C 1
ATOM 1945 O O . GLU C 1 60 ? 27.753 50.119 66.634 1.00 23.26 260 GLU C O 1
ATOM 1951 N N . ASN C 1 61 ? 29.978 50.459 66.917 1.00 21.97 261 ASN C N 1
ATOM 1952 C CA . ASN C 1 61 ? 30.442 49.798 65.693 1.00 22.84 261 ASN C CA 1
ATOM 1953 C C . ASN C 1 61 ? 29.687 48.494 65.438 1.00 21.94 261 ASN C C 1
ATOM 1954 O O . ASN C 1 61 ? 29.084 48.293 64.376 1.00 18.89 261 ASN C O 1
ATOM 1959 N N . CYS C 1 62 ? 29.728 47.612 66.428 1.00 23.55 262 CYS C N 1
ATOM 1960 C CA . CYS C 1 62 ? 29.075 46.318 66.328 1.00 23.53 262 CYS C CA 1
ATOM 1961 C C . CYS C 1 62 ? 27.596 46.368 65.974 1.00 23.32 262 CYS C C 1
ATOM 1962 O O . CYS C 1 62 ? 27.170 45.779 64.983 1.00 20.39 262 CYS C O 1
ATOM 1965 N N . GLU C 1 63 ? 26.809 47.066 66.787 1.00 21.32 263 GLU C N 1
ATOM 1966 C CA . GLU C 1 63 ? 25.375 47.112 66.548 1.00 21.18 263 GLU C CA 1
ATOM 1967 C C . GLU C 1 63 ? 24.979 47.821 65.253 1.00 22.11 263 GLU C C 1
ATOM 1968 O O . GLU C 1 63 ? 23.965 47.484 64.652 1.00 18.31 263 GLU C O 1
ATOM 1974 N N . VAL C 1 64 ? 25.781 48.786 64.809 1.00 20.88 264 VAL C N 1
ATOM 1975 C CA . VAL C 1 64 ? 25.461 49.481 63.575 1.00 22.09 264 VAL C CA 1
ATOM 1976 C C . VAL C 1 64 ? 25.668 48.567 62.372 1.00 20.20 264 VAL C C 1
ATOM 1977 O O . VAL C 1 64 ? 24.961 48.681 61.372 1.00 19.11 264 VAL C O 1
ATOM 1981 N N . LYS C 1 65 ? 26.639 47.659 62.456 1.00 22.89 265 LYS C N 1
ATOM 1982 C CA . LYS C 1 65 ? 26.856 46.733 61.352 1.00 21.52 265 LYS C CA 1
ATOM 1983 C C . LYS C 1 65 ? 25.758 45.665 61.399 1.00 21.94 265 LYS C C 1
ATOM 1984 O O . LYS C 1 65 ? 25.321 45.158 60.376 1.00 20.55 265 LYS C O 1
ATOM 1990 N N . VAL C 1 66 ? 25.285 45.358 62.598 1.00 19.30 266 VAL C N 1
ATOM 1991 C CA . VAL C 1 66 ? 24.236 44.362 62.754 1.00 18.11 266 VAL C CA 1
ATOM 1992 C C . VAL C 1 66 ? 22.934 44.871 62.114 1.00 20.03 266 VAL C C 1
ATOM 1993 O O . VAL C 1 66 ? 22.282 44.158 61.329 1.00 17.97 266 VAL C O 1
ATOM 1997 N N . LEU C 1 67 ? 22.578 46.115 62.426 1.00 20.96 267 LEU C N 1
ATOM 1998 C CA . LEU C 1 67 ? 21.374 46.742 61.896 1.00 23.30 267 LEU C CA 1
ATOM 1999 C C . LEU C 1 67 ? 21.448 46.838 60.379 1.00 23.33 267 LEU C C 1
ATOM 2000 O O . LEU C 1 67 ? 20.479 46.524 59.684 1.00 21.84 267 LEU C O 1
ATOM 2005 N N . ALA C 1 68 ? 22.605 47.274 59.877 1.00 23.21 268 ALA C N 1
ATOM 2006 C CA . ALA C 1 68 ? 22.818 47.406 58.443 1.00 23.94 268 ALA C CA 1
ATOM 2007 C C . ALA C 1 68 ? 22.645 46.053 57.746 1.00 24.77 268 ALA C C 1
ATOM 2008 O O . ALA C 1 68 ? 22.144 45.988 56.618 1.00 23.08 268 ALA C O 1
ATOM 2010 N N . ALA C 1 69 ? 23.061 44.974 58.401 1.00 22.04 269 ALA C N 1
ATOM 2011 C CA . ALA C 1 69 ? 22.895 43.656 57.808 1.00 21.68 269 ALA C CA 1
ATOM 2012 C C . ALA C 1 69 ? 21.413 43.250 57.810 1.00 21.78 269 ALA C C 1
ATOM 2013 O O . ALA C 1 69 ? 20.925 42.646 56.855 1.00 20.56 269 ALA C O 1
ATOM 2015 N N . MET C 1 70 ? 20.694 43.591 58.872 1.00 20.57 270 MET C N 1
ATOM 2016 C CA . MET C 1 70 ? 19.276 43.262 58.947 1.00 20.54 270 MET C CA 1
ATOM 2017 C C . MET C 1 70 ? 18.575 43.970 57.795 1.00 20.76 270 MET C C 1
ATOM 2018 O O . MET C 1 70 ? 17.721 43.371 57.118 1.00 23.40 270 MET C O 1
ATOM 2023 N N . VAL C 1 71 ? 18.924 45.239 57.571 1.00 16.93 271 VAL C N 1
ATOM 2024 C CA . VAL C 1 71 ? 18.321 45.992 56.476 1.00 20.46 271 VAL C CA 1
ATOM 2025 C C . VAL C 1 71 ? 18.613 45.298 55.133 1.00 20.85 271 VAL C C 1
ATOM 2026 O O . VAL C 1 71 ? 17.716 45.133 54.298 1.00 21.07 271 VAL C O 1
ATOM 2030 N N . ARG C 1 72 ? 19.867 44.882 54.956 1.00 24.15 272 ARG C N 1
ATOM 2031 C CA . ARG C 1 72 ? 20.301 44.212 53.744 1.00 27.04 272 ARG C CA 1
ATOM 2032 C C . ARG C 1 72 ? 19.497 42.925 53.544 1.00 26.75 272 ARG C C 1
ATOM 2033 O O . ARG C 1 72 ? 19.016 42.659 52.442 1.00 24.99 272 ARG C O 1
ATOM 2041 N N . SER C 1 73 ? 19.346 42.129 54.605 1.00 22.16 273 SER C N 1
ATOM 2042 C CA . SER C 1 73 ? 18.553 40.896 54.513 1.00 23.65 273 SER C CA 1
ATOM 2043 C C . SER C 1 73 ? 17.067 41.141 54.199 1.00 21.98 273 SER C C 1
ATOM 2044 O O . SER C 1 73 ? 16.454 40.387 53.436 1.00 19.99 273 SER C O 1
ATOM 2047 N N . LEU C 1 74 ? 16.485 42.189 54.780 1.00 24.28 274 LEU C N 1
ATOM 2048 C CA . LEU C 1 74 ? 15.071 42.493 54.562 1.00 23.78 274 LEU C CA 1
ATOM 2049 C C . LEU C 1 74 ? 14.749 43.044 53.181 1.00 25.13 274 LEU C C 1
ATOM 2050 O O . LEU C 1 74 ? 13.704 42.723 52.626 1.00 25.93 274 LEU C O 1
ATOM 2055 N N . LYS C 1 75 ? 15.628 43.878 52.637 1.00 26.80 275 LYS C N 1
ATOM 2056 C CA . LYS C 1 75 ? 15.390 44.433 51.312 1.00 29.47 275 LYS C CA 1
ATOM 2057 C C . LYS C 1 75 ? 15.567 43.354 50.252 1.00 29.73 275 LYS C C 1
ATOM 2058 O O . LYS C 1 75 ? 15.023 43.460 49.163 1.00 31.76 275 LYS C O 1
ATOM 2064 N N . GLU C 1 76 ? 16.323 42.312 50.581 1.00 31.29 276 GLU C N 1
ATOM 2065 C CA . GLU C 1 76 ? 16.509 41.192 49.664 1.00 32.69 276 GLU C CA 1
ATOM 2066 C C . GLU C 1 76 ? 15.155 40.509 49.504 1.00 31.39 276 GLU C C 1
ATOM 2067 O O . GLU C 1 76 ? 14.789 40.068 48.408 1.00 29.69 276 GLU C O 1
ATOM 2073 N N . LEU C 1 77 ? 14.427 40.413 50.615 1.00 24.71 277 LEU C N 1
ATOM 2074 C CA . LEU C 1 77 ? 13.108 39.789 50.627 1.00 24.51 277 LEU C CA 1
ATOM 2075 C C . LEU C 1 77 ? 12.088 40.707 49.962 1.00 25.22 277 LEU C C 1
ATOM 2076 O O . LEU C 1 77 ? 11.175 40.244 49.280 1.00 21.04 277 LEU C O 1
ATOM 2081 N N . GLU C 1 78 ? 12.245 42.011 50.173 1.00 29.54 278 GLU C N 1
ATOM 2082 C CA . GLU C 1 78 ? 11.340 42.988 49.589 1.00 32.42 278 GLU C CA 1
ATOM 2083 C C . GLU C 1 78 ? 11.359 42.860 48.062 1.00 35.19 278 GLU C C 1
ATOM 2084 O O . GLU C 1 78 ? 10.369 43.160 47.391 1.00 35.34 278 GLU C O 1
ATOM 2090 N N . GLN C 1 79 ? 12.484 42.402 47.522 1.00 38.06 279 GLN C N 1
ATOM 2091 C CA . GLN C 1 79 ? 12.621 42.240 46.082 1.00 42.13 279 GLN C CA 1
ATOM 2092 C C . GLN C 1 79 ? 11.860 41.023 45.588 1.00 42.43 279 GLN C C 1
ATOM 2093 O O . GLN C 1 79 ? 11.249 41.050 44.517 1.00 42.64 279 GLN C O 1
ATOM 2099 N N . LYS C 1 80 ? 11.901 39.959 46.384 1.00 40.87 280 LYS C N 1
ATOM 2100 C CA . LYS C 1 80 ? 11.256 38.703 46.042 1.00 40.92 280 LYS C CA 1
ATOM 2101 C C . LYS C 1 80 ? 9.762 38.689 46.321 1.00 39.53 280 LYS C C 1
ATOM 2102 O O . LYS C 1 80 ? 9.008 37.988 45.650 1.00 39.65 280 LYS C O 1
ATOM 2108 N N . PHE C 1 81 ? 9.333 39.469 47.305 1.00 31.68 281 PHE C N 1
ATOM 2109 C CA . PHE C 1 81 ? 7.920 39.528 47.673 1.00 30.27 281 PHE C CA 1
ATOM 2110 C C . PHE C 1 81 ? 7.492 40.988 47.817 1.00 29.67 281 PHE C C 1
ATOM 2111 O O . PHE C 1 81 ? 7.022 41.413 48.867 1.00 28.73 281 PHE C O 1
ATOM 2119 N N . PRO C 1 82 ? 7.641 41.774 46.747 1.00 41.45 282 PRO C N 1
ATOM 2120 C CA . PRO C 1 82 ? 7.267 43.187 46.787 1.00 42.75 282 PRO C CA 1
ATOM 2121 C C . PRO C 1 82 ? 5.850 43.507 47.268 1.00 41.97 282 PRO C C 1
ATOM 2122 O O . PRO C 1 82 ? 5.600 44.599 47.773 1.00 42.72 282 PRO C O 1
ATOM 2126 N N . SER C 1 83 ? 4.923 42.568 47.136 1.00 35.31 283 SER C N 1
ATOM 2127 C CA . SER C 1 83 ? 3.554 42.835 47.566 1.00 33.98 283 SER C CA 1
ATOM 2128 C C . SER C 1 83 ? 3.258 42.328 48.973 1.00 33.24 283 SER C C 1
ATOM 2129 O O . SER C 1 83 ? 2.110 42.380 49.422 1.00 31.97 283 SER C O 1
ATOM 2132 N N . GLN C 1 84 ? 4.279 41.844 49.675 1.00 28.79 284 GLN C N 1
ATOM 2133 C CA . GLN C 1 84 ? 4.049 41.307 51.009 1.00 30.02 284 GLN C CA 1
ATOM 2134 C C . GLN C 1 84 ? 4.856 41.958 52.116 1.00 28.57 284 GLN C C 1
ATOM 2135 O O . GLN C 1 84 ? 4.534 41.796 53.284 1.00 28.42 284 GLN C O 1
ATOM 2141 N N . ILE C 1 85 ? 5.907 42.680 51.750 1.00 30.93 285 ILE C N 1
ATOM 2142 C CA . ILE C 1 85 ? 6.730 43.357 52.741 1.00 30.31 285 ILE C CA 1
ATOM 2143 C C . ILE C 1 85 ? 7.359 44.633 52.190 1.00 31.14 285 ILE C C 1
ATOM 2144 O O . ILE C 1 85 ? 7.907 44.646 51.087 1.00 26.77 285 ILE C O 1
ATOM 2149 N N . ARG C 1 86 ? 7.262 45.703 52.977 1.00 26.85 286 ARG C N 1
ATOM 2150 C CA . ARG C 1 86 ? 7.814 46.992 52.590 1.00 31.31 286 ARG C CA 1
ATOM 2151 C C . ARG C 1 86 ? 8.813 47.453 53.648 1.00 29.08 286 ARG C C 1
ATOM 2152 O O . ARG C 1 86 ? 8.481 47.562 54.826 1.00 28.08 286 ARG C O 1
ATOM 2160 N N . VAL C 1 87 ? 10.033 47.723 53.214 1.00 27.49 287 VAL C N 1
ATOM 2161 C CA . VAL C 1 87 ? 11.099 48.157 54.107 1.00 32.45 287 VAL C CA 1
ATOM 2162 C C . VAL C 1 87 ? 11.491 49.609 53.852 1.00 34.68 287 VAL C C 1
ATOM 2163 O O . VAL C 1 87 ? 12.029 49.949 52.803 1.00 30.22 287 VAL C O 1
ATOM 2167 N N . GLU C 1 88 ? 11.214 50.465 54.825 1.00 30.95 288 GLU C N 1
ATOM 2168 C CA . GLU C 1 88 ? 11.542 51.874 54.703 1.00 37.17 288 GLU C CA 1
ATOM 2169 C C . GLU C 1 88 ? 12.683 52.259 55.632 1.00 36.33 288 GLU C C 1
ATOM 2170 O O . GLU C 1 88 ? 12.577 52.125 56.859 1.00 31.28 288 GLU C O 1
ATOM 2176 N N . VAL C 1 89 ? 13.783 52.718 55.043 1.00 29.47 289 VAL C N 1
ATOM 2177 C CA . VAL C 1 89 ? 14.922 53.168 55.835 1.00 32.40 289 VAL C CA 1
ATOM 2178 C C . VAL C 1 89 ? 14.834 54.693 55.782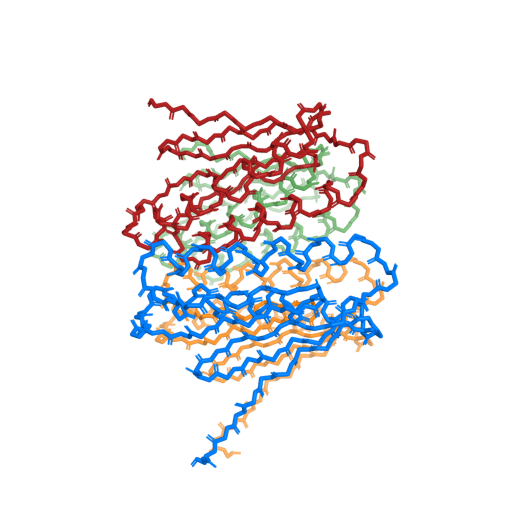 1.00 33.48 289 VAL C C 1
ATOM 2179 O O . VAL C 1 89 ? 15.272 55.323 54.824 1.00 30.39 289 VAL C O 1
ATOM 2183 N N . ILE C 1 90 ? 14.226 55.257 56.822 1.00 73.83 290 ILE C N 1
ATOM 2184 C CA . ILE C 1 90 ? 13.978 56.689 56.936 1.00 78.78 290 ILE C CA 1
ATOM 2185 C C . ILE C 1 90 ? 15.128 57.661 56.774 1.00 83.05 290 ILE C C 1
ATOM 2186 O O . ILE C 1 90 ? 15.056 58.560 55.936 1.00 85.65 290 ILE C O 1
ATOM 2191 N N . ASP C 1 91 ? 16.180 57.516 57.566 1.00 79.31 291 ASP C N 1
ATOM 2192 C CA . ASP C 1 91 ? 17.270 58.463 57.434 1.00 83.28 291 ASP C CA 1
ATOM 2193 C C . ASP C 1 91 ? 18.401 57.943 56.571 1.00 85.26 291 ASP C C 1
A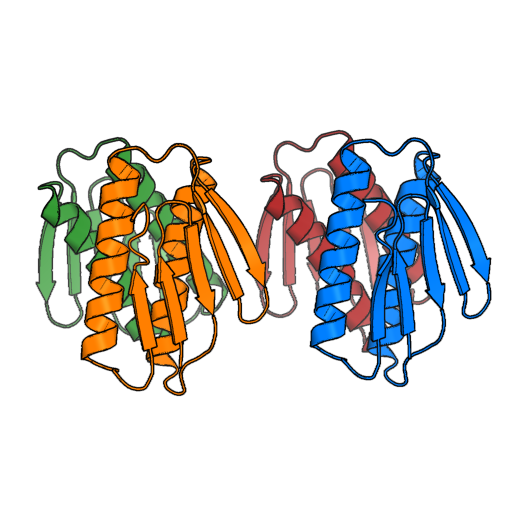TOM 2194 O O . ASP C 1 91 ? 18.589 56.709 56.529 1.00 86.43 291 ASP C O 1
ATOM 2199 N N . MET D 1 1 ? 10.758 39.874 22.709 1.00 36.39 301 MET D N 1
ATOM 2200 C CA . MET D 1 1 ? 12.107 40.384 22.332 1.00 34.22 301 MET D CA 1
ATOM 2201 C C . MET D 1 1 ? 12.959 40.745 23.558 1.00 34.07 301 MET D C 1
ATOM 2202 O O . MET D 1 1 ? 12.514 41.470 24.449 1.00 32.42 301 MET D O 1
ATOM 2207 N N . ILE D 1 2 ? 14.177 40.209 23.613 1.00 32.11 302 ILE D N 1
ATOM 2208 C CA . ILE D 1 2 ? 15.078 40.494 24.724 1.00 32.44 302 ILE D CA 1
ATOM 2209 C C . ILE D 1 2 ? 15.789 41.794 24.407 1.00 31.56 302 ILE D C 1
ATOM 2210 O O . ILE D 1 2 ? 16.277 41.990 23.290 1.00 31.60 302 ILE D O 1
ATOM 2215 N N . LYS D 1 3 ? 15.832 42.682 25.389 1.00 25.81 303 LYS D N 1
ATOM 2216 C CA . LYS D 1 3 ? 16.500 43.973 25.246 1.00 28.01 303 LYS D CA 1
ATOM 2217 C C . LYS D 1 3 ? 17.654 44.025 26.240 1.00 25.16 303 LYS D C 1
ATOM 2218 O O . LYS D 1 3 ? 17.468 43.755 27.432 1.00 24.08 303 LYS D O 1
ATOM 2224 N N . VAL D 1 4 ? 18.840 44.362 25.757 1.00 31.47 304 VAL D N 1
ATOM 2225 C CA . VAL D 1 4 ? 19.998 44.476 26.633 1.00 29.99 304 VAL D CA 1
ATOM 2226 C C . VAL D 1 4 ? 20.570 45.863 26.437 1.00 32.02 304 VAL D C 1
ATOM 2227 O O . VAL D 1 4 ? 20.895 46.260 25.311 1.00 32.54 304 VAL D O 1
ATOM 2231 N N . THR D 1 5 ? 20.677 46.604 27.531 1.00 27.70 305 THR D N 1
ATOM 2232 C CA . THR D 1 5 ? 21.217 47.950 27.477 1.00 28.08 305 THR D CA 1
ATOM 2233 C C . THR D 1 5 ? 22.474 47.900 28.300 1.00 27.15 305 THR D C 1
ATOM 2234 O O . THR D 1 5 ? 22.453 47.442 29.438 1.00 28.49 305 THR D O 1
ATOM 2238 N N . VAL D 1 6 ? 23.572 48.361 27.720 1.00 29.60 306 VAL D N 1
ATOM 2239 C CA . VAL D 1 6 ? 24.846 48.353 28.414 1.00 28.18 306 VAL D CA 1
ATOM 2240 C C . VAL D 1 6 ? 25.450 49.750 28.373 1.00 30.29 306 VAL D C 1
ATOM 2241 O O . VAL D 1 6 ? 25.614 50.321 27.299 1.00 32.39 306 VAL D O 1
ATOM 2245 N N . THR D 1 7 ? 25.758 50.302 29.546 1.00 28.81 307 THR D N 1
ATOM 2246 C CA . THR D 1 7 ? 26.351 51.637 29.643 1.00 29.92 307 THR D CA 1
ATOM 2247 C C . THR D 1 7 ? 27.616 51.558 30.478 1.00 31.17 307 THR D C 1
ATOM 2248 O O . THR D 1 7 ? 28.098 50.461 30.772 1.00 29.60 307 THR D O 1
ATOM 2252 N N . ASN D 1 8 ? 28.148 52.718 30.862 1.00 41.56 308 ASN D N 1
ATOM 2253 C CA . ASN D 1 8 ? 29.357 52.782 31.687 1.00 43.69 308 ASN D CA 1
ATOM 2254 C C . ASN D 1 8 ? 29.005 52.598 33.160 1.00 43.08 308 ASN D C 1
ATOM 2255 O O . ASN D 1 8 ? 29.872 52.308 33.977 1.00 43.57 308 ASN D O 1
ATOM 2260 N N . SER D 1 9 ? 27.728 52.772 33.490 1.00 34.85 309 SER D N 1
ATOM 2261 C CA . SER D 1 9 ? 27.269 52.673 34.868 1.00 33.49 309 SER D CA 1
ATOM 2262 C C . SER D 1 9 ? 26.497 51.409 35.235 1.00 30.37 309 SER D C 1
ATOM 2263 O O . SER D 1 9 ? 26.405 51.073 36.421 1.00 28.11 309 SER D O 1
ATOM 2266 N N . PHE D 1 10 ? 25.937 50.721 34.237 1.00 26.95 310 PHE D N 1
ATOM 2267 C CA . PHE D 1 10 ? 25.152 49.509 34.488 1.00 26.35 310 PHE D CA 1
ATOM 2268 C C . PHE D 1 10 ? 24.754 48.808 33.187 1.00 24.49 310 PHE D C 1
ATOM 2269 O O . PHE D 1 10 ? 24.927 49.358 32.094 1.00 24.46 310 PHE D O 1
ATOM 2277 N N . PHE D 1 11 ? 24.213 47.597 33.316 1.00 22.01 311 PHE D N 1
ATOM 2278 C CA . PHE D 1 11 ? 23.676 46.903 32.146 1.00 22.84 311 PHE D CA 1
ATOM 2279 C C . PHE D 1 11 ? 22.279 46.423 32.520 1.00 22.53 311 PHE D C 1
ATOM 2280 O O . PHE D 1 11 ? 21.999 46.145 33.679 1.00 20.00 311 PHE D O 1
ATOM 2288 N N . GLU D 1 12 ? 21.379 46.383 31.542 1.00 24.56 312 GLU D N 1
ATOM 2289 C CA . GLU D 1 12 ? 20.011 45.996 31.822 1.00 25.61 312 GLU D CA 1
ATOM 2290 C C . GLU D 1 12 ? 19.464 44.987 30.820 1.00 25.15 312 GLU D C 1
ATOM 2291 O O . GLU D 1 12 ? 19.660 45.119 29.616 1.00 26.58 312 GLU D O 1
ATOM 2297 N N . VAL D 1 13 ? 18.776 43.976 31.339 1.00 23.19 313 VAL D N 1
ATOM 2298 C CA . VAL D 1 13 ? 18.181 42.938 30.508 1.00 22.27 313 VAL D CA 1
ATOM 2299 C C . VAL D 1 13 ? 16.661 42.870 30.756 1.00 23.17 313 VAL D C 1
ATOM 2300 O O . VAL D 1 13 ? 16.207 42.708 31.905 1.00 19.28 313 VAL D O 1
ATOM 2304 N N . THR D 1 14 ? 15.874 43.031 29.689 1.00 22.95 314 THR D N 1
ATOM 2305 C CA . THR D 1 14 ? 14.418 42.956 29.819 1.00 24.09 314 THR D CA 1
ATOM 2306 C C . THR D 1 14 ? 13.785 42.155 28.691 1.00 24.69 314 THR D C 1
ATOM 2307 O O . THR D 1 14 ? 14.418 41.904 27.665 1.00 24.60 314 THR D O 1
ATOM 2311 N N . GLY D 1 15 ? 12.541 41.733 28.905 1.00 26.62 315 GLY D N 1
ATOM 2312 C CA . GLY D 1 15 ? 11.819 40.992 27.889 1.00 28.80 315 GLY D CA 1
ATOM 2313 C C . GLY D 1 15 ? 12.162 39.523 27.776 1.00 31.41 315 GLY D C 1
ATOM 2314 O O . GLY D 1 15 ? 12.986 38.998 28.534 1.00 31.90 315 GLY D O 1
ATOM 2315 N N . HIS D 1 16 ? 11.505 38.861 26.832 1.00 32.20 316 HIS D N 1
ATOM 2316 C CA . HIS D 1 16 ? 11.720 37.444 26.571 1.00 35.87 316 HIS D CA 1
ATOM 2317 C C . HIS D 1 16 ? 11.666 37.165 25.076 1.00 36.43 316 HIS D C 1
ATOM 2318 O O . HIS D 1 16 ? 11.002 37.875 24.310 1.00 34.81 316 HIS D O 1
ATOM 2325 N N . ALA D 1 17 ? 12.390 36.134 24.663 1.00 37.36 317 ALA D N 1
ATOM 2326 C CA . ALA D 1 17 ? 12.420 35.747 23.266 1.00 36.91 317 ALA D CA 1
ATOM 2327 C C . ALA D 1 17 ? 11.623 34.454 23.087 1.00 38.16 317 ALA D C 1
ATOM 2328 O O . ALA D 1 17 ? 11.572 33.595 23.986 1.00 34.30 317 ALA D O 1
ATOM 2330 N N . PRO D 1 18 ? 10.978 34.302 21.919 1.00 44.08 318 PRO D N 1
ATOM 2331 C CA . PRO D 1 18 ? 10.184 33.106 21.631 1.00 43.03 318 PRO D CA 1
ATOM 2332 C C . PRO D 1 18 ? 11.037 31.858 21.805 1.00 41.13 318 PRO D C 1
ATOM 2333 O O . PRO D 1 18 ? 10.575 30.840 22.301 1.00 41.10 318 PRO D O 1
ATOM 2337 N N . ASP D 1 19 ? 12.290 31.966 21.391 1.00 32.58 319 ASP D N 1
ATOM 2338 C CA . ASP D 1 19 ? 13.249 30.876 21.468 1.00 32.23 319 ASP D CA 1
ATOM 2339 C C . ASP D 1 19 ? 13.651 30.629 22.927 1.00 32.12 319 ASP D C 1
ATOM 2340 O O . ASP D 1 19 ? 14.403 31.411 23.501 1.00 29.56 319 ASP D O 1
ATOM 2345 N N . LYS D 1 20 ? 13.163 29.546 23.523 1.00 34.22 320 LYS D N 1
ATOM 2346 C CA . LYS D 1 20 ? 13.485 29.245 24.917 1.00 36.56 320 LYS D CA 1
ATOM 2347 C C . LYS D 1 20 ? 14.971 28.975 25.195 1.00 33.85 320 LYS D C 1
ATOM 2348 O O . LYS D 1 20 ? 15.443 29.177 26.316 1.00 33.00 320 LYS D O 1
ATOM 2354 N N . THR D 1 21 ? 15.704 28.523 24.182 1.00 33.05 321 THR D N 1
ATOM 2355 C CA . THR D 1 21 ? 17.128 28.251 24.346 1.00 32.10 321 THR D CA 1
ATOM 2356 C C . THR D 1 21 ? 17.900 29.576 24.325 1.00 30.14 321 THR D C 1
ATOM 2357 O O . THR D 1 21 ? 18.849 29.773 25.091 1.00 28.46 321 THR D O 1
ATOM 2361 N N . LEU D 1 22 ? 17.499 30.474 23.432 1.00 23.90 322 LEU D N 1
ATOM 2362 C CA . LEU D 1 22 ? 18.139 31.778 23.359 1.00 25.12 322 LEU D CA 1
ATOM 2363 C C . LEU D 1 22 ? 17.846 32.455 24.684 1.00 23.94 322 LEU D C 1
ATOM 2364 O O . LEU D 1 22 ? 18.725 33.059 25.297 1.00 23.19 322 LEU D O 1
ATOM 2369 N N . CYS D 1 23 ? 16.596 32.336 25.126 1.00 29.94 323 CYS D N 1
ATOM 2370 C CA . CYS D 1 23 ? 16.175 32.957 26.369 1.00 31.30 323 CYS D CA 1
ATOM 2371 C C . CYS D 1 23 ? 16.879 32.392 27.603 1.00 30.21 323 CYS D C 1
ATOM 2372 O O . CYS D 1 23 ? 17.231 33.145 28.518 1.00 31.83 323 CYS D O 1
ATOM 2375 N N . ALA D 1 24 ? 17.089 31.082 27.644 1.00 25.09 324 ALA D N 1
ATOM 2376 C CA . ALA D 1 24 ? 17.765 30.482 28.800 1.00 25.99 324 ALA D CA 1
ATOM 2377 C C . ALA D 1 24 ? 19.264 30.813 28.767 1.00 25.01 324 ALA D C 1
ATOM 2378 O O . ALA D 1 24 ? 19.885 31.068 29.801 1.00 24.30 324 ALA D O 1
ATOM 2380 N N . SER D 1 25 ? 19.819 30.826 27.559 1.00 25.13 325 SER D N 1
ATOM 2381 C CA . SER D 1 25 ? 21.226 31.118 27.318 1.00 26.39 325 SER D CA 1
ATOM 2382 C C . SER D 1 25 ? 21.627 32.536 27.753 1.00 24.88 325 SER D C 1
ATOM 2383 O O . SER D 1 25 ? 22.669 32.740 28.389 1.00 23.40 325 SER D O 1
ATOM 2386 N N . VAL D 1 26 ? 20.809 33.514 27.381 1.00 22.15 326 VAL D N 1
ATOM 2387 C CA . VAL D 1 26 ? 21.097 34.904 27.712 1.00 21.24 326 VAL D CA 1
ATOM 2388 C C . VAL D 1 26 ? 20.917 35.144 29.219 1.00 21.40 326 VAL D C 1
ATOM 2389 O O . VAL D 1 26 ? 21.689 35.892 29.838 1.00 18.73 326 VAL D O 1
ATOM 2393 N N . SER D 1 27 ? 19.907 34.510 29.814 1.00 20.89 327 SER D N 1
ATOM 2394 C CA . SER D 1 27 ? 19.683 34.697 31.234 1.00 23.91 327 SER D CA 1
ATOM 2395 C C . SER D 1 27 ? 20.850 34.115 32.031 1.00 24.50 327 SER D C 1
ATOM 2396 O O . SER D 1 27 ? 21.249 34.676 33.060 1.00 24.60 327 SER D O 1
ATOM 2399 N N . LEU D 1 28 ? 21.413 33.014 31.540 1.00 23.06 328 LEU D N 1
ATOM 2400 C CA . LEU D 1 28 ? 22.534 32.396 32.211 1.00 24.89 328 LEU D CA 1
ATOM 2401 C C . LEU D 1 28 ? 23.778 33.306 32.122 1.00 24.43 328 LEU D C 1
ATOM 2402 O O . LEU D 1 28 ? 24.414 33.596 33.134 1.00 25.40 328 LEU D O 1
ATOM 2407 N N . LEU D 1 29 ? 24.112 33.750 30.913 1.00 19.62 329 LEU D N 1
ATOM 2408 C CA . LEU D 1 29 ? 25.274 34.592 30.718 1.00 21.36 329 LEU D CA 1
ATOM 2409 C C . LEU D 1 29 ? 25.204 35.895 31.489 1.00 21.04 329 LEU D C 1
ATOM 2410 O O . LEU D 1 29 ? 26.166 36.271 32.174 1.00 19.01 329 LEU D O 1
ATOM 2415 N N . THR D 1 30 ? 24.078 36.591 31.380 1.00 23.34 330 THR D N 1
ATOM 2416 C CA . THR D 1 30 ? 23.956 37.873 32.050 1.00 22.56 330 THR D CA 1
ATOM 2417 C C . THR D 1 30 ? 23.953 37.746 33.563 1.00 24.00 330 THR D C 1
ATOM 2418 O O . THR D 1 30 ? 24.629 38.515 34.248 1.00 24.27 330 THR D O 1
ATOM 2422 N N . GLN D 1 31 ? 23.225 36.765 34.086 1.00 24.06 331 GLN D N 1
ATOM 2423 C CA . GLN D 1 31 ? 23.198 36.560 35.533 1.00 24.80 331 GLN D CA 1
ATOM 2424 C C . GLN D 1 31 ? 24.586 36.126 36.020 1.00 24.24 331 GLN D C 1
ATOM 2425 O O . GLN D 1 31 ? 24.966 36.392 37.165 1.00 24.30 331 GLN D O 1
ATOM 2431 N N . HIS D 1 32 ? 25.330 35.454 35.149 1.00 24.08 332 HIS D N 1
ATOM 2432 C CA . HIS D 1 32 ? 26.666 34.957 35.498 1.00 24.03 332 HIS D CA 1
ATOM 2433 C C . HIS D 1 32 ? 27.655 36.100 35.712 1.00 25.48 332 HIS D C 1
ATOM 2434 O O . HIS D 1 32 ? 28.444 36.110 36.681 1.00 20.16 332 HIS D O 1
ATOM 2441 N N . VAL D 1 33 ? 27.598 37.054 34.786 1.00 24.16 333 VAL D N 1
ATOM 2442 C CA . VAL D 1 33 ? 28.452 38.224 34.827 1.00 24.60 333 VAL D CA 1
ATOM 2443 C C . VAL D 1 33 ? 28.018 39.098 35.994 1.00 25.11 333 VAL D C 1
ATOM 2444 O O . VAL D 1 33 ? 28.865 39.669 36.691 1.00 27.15 333 VAL D O 1
ATOM 2448 N N . ALA D 1 34 ? 26.704 39.188 36.209 1.00 21.80 334 ALA D N 1
ATOM 2449 C CA . ALA D 1 34 ? 26.151 39.987 37.298 1.00 22.80 334 ALA D CA 1
ATOM 2450 C C . ALA D 1 34 ? 26.653 39.464 38.623 1.00 24.21 334 ALA D C 1
ATOM 2451 O O . ALA D 1 34 ? 27.104 40.234 39.463 1.00 24.17 334 ALA D O 1
ATOM 2453 N N . ASN D 1 35 ? 26.561 38.150 38.806 1.00 23.77 335 ASN D N 1
ATOM 2454 C CA . ASN D 1 35 ? 27.001 37.533 40.047 1.00 26.10 335 ASN D CA 1
ATOM 2455 C C . ASN D 1 35 ? 28.512 37.599 40.219 1.00 26.74 335 ASN D C 1
ATOM 2456 O O . ASN D 1 35 ? 29.009 37.668 41.344 1.00 23.41 335 ASN D O 1
ATOM 2461 N N . PHE D 1 36 ? 29.242 37.578 39.106 1.00 30.59 336 PHE D N 1
ATOM 2462 C CA . PHE D 1 36 ? 30.694 37.656 39.167 1.00 30.43 336 PHE D CA 1
ATOM 2463 C C . PHE D 1 36 ? 31.061 39.040 39.689 1.00 31.20 336 PHE D C 1
ATOM 2464 O O . PHE D 1 36 ? 31.936 39.170 40.536 1.00 33.83 336 PHE D O 1
ATOM 2472 N N . LEU D 1 37 ? 30.370 40.070 39.208 1.00 24.80 337 LEU D N 1
ATOM 2473 C CA . LEU D 1 37 ? 30.642 41.428 39.652 1.00 24.89 337 LEU D CA 1
ATOM 2474 C C . LEU D 1 37 ? 30.207 41.616 41.104 1.00 27.45 337 LEU D C 1
ATOM 2475 O O . LEU D 1 37 ? 30.899 42.265 41.890 1.00 27.77 337 LEU D O 1
ATOM 2480 N N . LYS D 1 38 ? 29.074 41.035 41.474 1.00 25.74 338 LYS D N 1
ATOM 2481 C CA . LYS D 1 38 ? 28.604 41.148 42.853 1.00 29.45 338 LYS D CA 1
ATOM 2482 C C . LYS D 1 38 ? 29.569 40.405 43.804 1.00 32.05 338 LYS D C 1
ATOM 2483 O O . LYS D 1 38 ? 29.941 40.918 44.866 1.00 28.49 338 LYS D O 1
ATOM 2489 N N . ALA D 1 39 ? 29.974 39.202 43.408 1.00 40.35 339 ALA D N 1
AT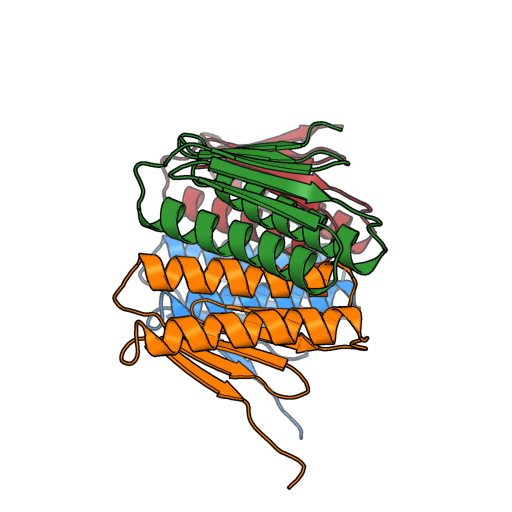OM 2490 C CA . ALA D 1 39 ? 30.884 38.388 44.212 1.00 45.16 339 ALA D CA 1
ATOM 2491 C C . ALA D 1 39 ? 32.134 39.154 44.641 1.00 47.26 339 ALA D C 1
ATOM 2492 O O . ALA D 1 39 ? 32.640 38.951 45.747 1.00 48.27 339 ALA D O 1
ATOM 2494 N N . GLU D 1 40 ? 32.642 40.032 43.780 1.00 50.57 340 GLU D N 1
ATOM 2495 C CA . GLU D 1 40 ? 33.829 40.790 44.149 1.00 52.54 340 GLU D CA 1
ATOM 2496 C C . GLU D 1 40 ? 33.530 42.237 44.513 1.00 51.23 340 GLU D C 1
ATOM 2497 O O . GLU D 1 40 ? 34.350 43.131 44.281 1.00 49.50 340 GLU D O 1
ATOM 2503 N N . LYS D 1 41 ? 32.349 42.448 45.090 1.00 38.70 341 LYS D N 1
ATOM 2504 C CA . LYS D 1 41 ? 31.902 43.764 45.544 1.00 38.63 341 LYS D CA 1
ATOM 2505 C C . LYS D 1 41 ? 32.079 44.848 44.487 1.00 35.23 341 LYS D C 1
ATOM 250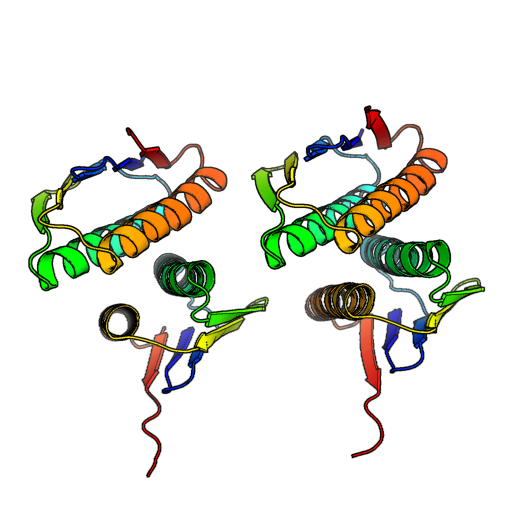6 O O . LYS D 1 41 ? 32.498 45.965 44.791 1.00 32.88 341 LYS D O 1
ATOM 2512 N N . LYS D 1 42 ? 31.742 44.521 43.243 1.00 37.20 342 LYS D N 1
ATOM 2513 C CA . LYS D 1 42 ? 31.880 45.469 42.143 1.00 35.69 342 LYS D CA 1
ATOM 2514 C C . LYS D 1 42 ? 30.532 45.878 41.564 1.00 34.30 342 LYS D C 1
ATOM 2515 O O . LYS D 1 42 ? 30.474 46.616 40.581 1.00 31.29 342 LYS D O 1
ATOM 2521 N N . ALA D 1 43 ? 29.448 45.389 42.158 1.00 32.26 343 ALA D N 1
ATOM 2522 C CA . ALA D 1 43 ? 28.123 45.728 41.656 1.00 32.85 343 ALA D CA 1
ATOM 2523 C C . ALA D 1 43 ? 26.988 45.326 42.579 1.00 32.55 343 ALA D C 1
ATOM 2524 O O . ALA D 1 43 ? 27.100 44.370 43.356 1.00 31.26 343 ALA D O 1
ATOM 2526 N N . LYS D 1 44 ? 25.902 46.086 42.486 1.00 33.18 344 LYS D N 1
ATOM 2527 C CA . LYS D 1 44 ? 24.684 45.821 43.236 1.00 36.05 344 LYS D CA 1
ATOM 2528 C C . LYS D 1 44 ? 23.659 45.390 42.193 1.00 34.41 344 LYS D C 1
ATOM 2529 O O . LYS D 1 44 ? 23.598 45.956 41.105 1.00 33.67 344 LYS D O 1
ATOM 2535 N N . ILE D 1 45 ? 22.871 44.373 42.524 1.00 35.20 345 ILE D N 1
ATOM 2536 C CA . ILE D 1 45 ? 21.887 43.828 41.594 1.00 36.90 345 ILE D CA 1
ATOM 2537 C C . ILE D 1 45 ? 20.411 43.995 41.958 1.00 37.62 345 ILE D C 1
ATOM 2538 O O . ILE D 1 45 ? 20.023 43.960 43.131 1.00 35.70 345 ILE D O 1
ATOM 2543 N N . LYS D 1 46 ? 19.604 44.179 40.918 1.00 31.11 346 LYS D N 1
ATOM 2544 C CA . LYS D 1 46 ? 18.151 44.291 41.024 1.00 34.85 346 LYS D CA 1
ATOM 2545 C C . LYS D 1 46 ? 17.617 43.133 40.173 1.00 34.72 346 LYS D C 1
ATOM 2546 O O . LYS D 1 46 ? 17.713 43.149 38.946 1.00 32.73 346 LYS D O 1
ATOM 2552 N N . LYS D 1 47 ? 17.073 42.118 40.832 1.00 37.65 347 LYS D N 1
ATOM 2553 C CA . LYS D 1 47 ? 16.560 40.952 40.135 1.00 41.71 347 LYS D CA 1
ATOM 2554 C C . LYS D 1 47 ? 15.070 40.781 40.409 1.00 42.46 347 LYS D C 1
ATOM 2555 O O . LYS D 1 47 ? 14.651 40.663 41.563 1.00 41.08 347 LYS D O 1
ATOM 2561 N N . GLU D 1 48 ? 14.288 40.769 39.332 1.00 40.75 348 GLU D N 1
ATOM 2562 C CA . GLU D 1 48 ? 12.839 40.628 39.395 1.00 40.92 348 GLU D CA 1
ATOM 2563 C C . GLU D 1 48 ? 12.410 39.773 38.197 1.00 38.59 348 GLU D C 1
ATOM 2564 O O . GLU D 1 48 ? 13.148 39.678 37.218 1.00 37.28 348 GLU D O 1
ATOM 2570 N N . SER D 1 49 ? 11.230 39.158 38.280 1.00 72.73 349 SER D N 1
ATOM 2571 C CA . SER D 1 49 ? 10.691 38.302 37.214 1.00 71.23 349 SER D CA 1
ATOM 2572 C C . SER D 1 49 ? 11.521 38.304 35.930 1.00 70.38 349 SER D C 1
ATOM 2573 O O . SER D 1 49 ? 12.522 37.595 35.831 1.00 72.31 349 SER D O 1
ATOM 2576 N N . GLY D 1 50 ? 11.098 39.091 34.944 1.00 43.75 350 GLY D N 1
ATOM 2577 C CA . GLY D 1 50 ? 11.838 39.169 33.697 1.00 39.84 350 GLY D CA 1
ATOM 2578 C C . GLY D 1 50 ? 12.624 40.464 33.642 1.00 36.54 350 GLY D C 1
ATOM 2579 O O . GLY D 1 50 ? 12.547 41.215 32.663 1.00 35.98 350 GLY D O 1
ATOM 2580 N N . TYR D 1 51 ? 13.396 40.734 34.691 1.00 37.04 351 TYR D N 1
ATOM 2581 C CA . TYR D 1 51 ? 14.165 41.967 34.747 1.00 33.42 351 TYR D CA 1
ATOM 2582 C C . TYR D 1 51 ? 15.474 41.885 35.532 1.00 31.44 351 TYR D C 1
ATOM 2583 O O . TYR D 1 51 ? 15.523 41.376 36.661 1.00 30.32 351 TYR D O 1
ATOM 2592 N N . LEU D 1 52 ? 16.533 42.406 34.924 1.00 27.69 352 LEU D N 1
ATOM 2593 C CA . LEU D 1 52 ? 17.835 42.418 35.566 1.00 27.13 352 LEU D CA 1
ATOM 2594 C C . LEU D 1 52 ? 18.537 43.740 35.282 1.00 27.46 352 LEU D C 1
ATOM 2595 O O . LEU D 1 52 ? 18.632 44.168 34.125 1.00 26.75 352 LEU D O 1
ATOM 2600 N N . LYS D 1 53 ? 19.003 44.388 36.346 1.00 24.74 353 LYS D N 1
ATOM 2601 C CA . LYS D 1 53 ? 19.750 45.635 36.239 1.00 26.30 353 LYS D CA 1
ATOM 2602 C C . LYS D 1 53 ? 20.931 45.489 37.186 1.00 26.76 353 LYS D C 1
ATOM 2603 O O . LYS D 1 53 ? 20.744 45.189 38.373 1.00 25.73 353 LYS D O 1
ATOM 2609 N N . VAL D 1 54 ? 22.137 45.678 36.641 1.00 27.10 354 VAL D N 1
ATOM 2610 C CA . VAL D 1 54 ? 23.388 45.553 37.397 1.00 25.58 354 VAL D CA 1
ATOM 2611 C C . VAL D 1 54 ? 24.066 46.915 37.488 1.00 25.15 354 VAL D C 1
ATOM 2612 O O . VAL D 1 54 ? 24.402 47.501 36.473 1.00 24.71 354 VAL D O 1
ATOM 2616 N N . LYS D 1 55 ? 24.270 47.412 38.705 1.00 27.06 355 LYS D N 1
ATOM 2617 C CA . LYS D 1 55 ? 24.892 48.730 38.888 1.00 29.93 355 LYS D CA 1
ATOM 2618 C C . LYS D 1 55 ? 26.350 48.576 39.275 1.00 28.68 355 LYS D C 1
ATOM 2619 O O . LYS D 1 55 ? 26.652 48.026 40.320 1.00 28.09 355 LYS D O 1
ATOM 2625 N N . PHE D 1 56 ? 27.247 49.076 38.434 1.00 25.89 356 PHE D N 1
ATOM 2626 C CA . PHE D 1 56 ? 28.682 48.942 38.671 1.00 28.51 356 PHE D CA 1
ATOM 2627 C C . PHE D 1 56 ? 29.265 49.832 39.769 1.00 31.39 356 PHE D C 1
ATOM 2628 O O . PHE D 1 56 ? 28.860 50.975 39.955 1.00 28.54 356 PHE D O 1
ATOM 2636 N N . GLU D 1 57 ? 30.242 49.293 40.485 1.00 34.51 357 GLU D N 1
ATOM 2637 C CA . GLU D 1 57 ? 30.898 50.045 41.538 1.00 40.42 357 GLU D CA 1
ATOM 2638 C C . GLU D 1 57 ? 32.377 49.718 41.535 1.00 38.73 357 GLU D C 1
ATOM 2639 O O . GLU D 1 57 ? 32.762 48.556 41.673 1.00 35.47 357 GLU D O 1
ATOM 2645 N N . GLU D 1 58 ? 33.199 50.747 41.356 1.00 38.12 358 GLU D N 1
ATOM 2646 C CA . GLU D 1 58 ? 34.647 50.589 41.378 1.00 37.90 358 GLU D CA 1
ATOM 2647 C C . GLU D 1 58 ? 35.176 49.567 40.379 1.00 33.80 358 GLU D C 1
ATOM 2648 O O . GLU D 1 58 ? 35.945 48.672 40.750 1.00 32.93 358 GLU D O 1
ATOM 2654 N N . LEU D 1 59 ? 34.777 49.685 39.117 1.00 37.73 359 LEU D N 1
ATOM 2655 C CA . LEU D 1 59 ? 35.256 48.742 38.114 1.00 34.92 359 LEU D CA 1
ATOM 2656 C C . LEU D 1 59 ? 36.732 48.945 37.774 1.00 33.74 359 LEU D C 1
ATOM 2657 O O . LEU D 1 59 ? 37.181 50.075 37.573 1.00 32.57 359 LEU D O 1
ATOM 2662 N N . GLU D 1 60 ? 37.474 47.842 37.710 1.00 30.54 360 GLU D N 1
ATOM 2663 C CA . GLU D 1 60 ? 38.900 47.858 37.371 1.00 30.22 360 GLU D CA 1
ATOM 2664 C C . GLU D 1 60 ? 39.095 47.216 35.995 1.00 28.61 360 GLU D C 1
ATOM 2665 O O . GLU D 1 60 ? 38.123 46.846 35.344 1.00 28.53 360 GLU D O 1
ATOM 2671 N N . ASN D 1 61 ? 40.349 47.085 35.564 1.00 30.01 361 ASN D N 1
ATOM 2672 C CA . ASN D 1 61 ? 40.698 46.485 34.274 1.00 26.66 361 ASN D CA 1
ATOM 2673 C C . ASN D 1 61 ? 39.989 45.135 34.062 1.00 26.53 361 ASN D C 1
ATOM 2674 O O . ASN D 1 61 ? 39.452 44.858 32.974 1.00 24.59 361 ASN D O 1
ATOM 2679 N N . CYS D 1 62 ? 39.975 44.300 35.098 1.00 23.85 362 CYS D N 1
ATOM 2680 C CA . CYS D 1 62 ? 39.352 42.986 34.989 1.00 22.79 362 CYS D CA 1
ATOM 2681 C C . CYS D 1 62 ? 37.868 43.025 34.647 1.00 21.09 362 CYS D C 1
ATOM 2682 O O . CYS D 1 62 ? 37.433 42.344 33.732 1.00 20.09 362 CYS D O 1
ATOM 2685 N N . GLU D 1 63 ? 37.098 43.822 35.377 1.00 23.11 363 GLU D N 1
ATOM 2686 C CA . GLU D 1 63 ? 35.663 43.891 35.142 1.00 22.57 363 GLU D CA 1
ATOM 2687 C C . GLU D 1 63 ? 35.286 44.566 33.825 1.00 21.39 363 GLU D C 1
ATOM 2688 O O . GLU D 1 63 ? 34.280 44.210 33.201 1.00 18.55 363 GLU D O 1
ATOM 2694 N N . VAL D 1 64 ? 36.081 45.533 33.391 1.00 19.96 364 VAL D N 1
ATOM 2695 C CA . VAL D 1 64 ? 35.787 46.194 32.129 1.00 20.57 364 VAL D CA 1
ATOM 2696 C C . VAL D 1 64 ? 36.013 45.272 30.929 1.00 20.57 364 VAL D C 1
ATOM 2697 O O . VAL D 1 64 ? 35.343 45.408 29.888 1.00 19.90 364 VAL D O 1
ATOM 2701 N N . LYS D 1 65 ? 36.943 44.325 31.054 1.00 22.64 365 LYS D N 1
ATOM 2702 C CA . LYS D 1 65 ? 37.172 43.395 29.948 1.00 20.98 365 LYS D CA 1
ATOM 2703 C C . LYS D 1 65 ? 36.092 42.310 29.925 1.00 20.14 365 LYS D C 1
ATOM 2704 O O . LYS D 1 65 ? 35.729 41.792 28.864 1.00 19.35 365 LYS D O 1
ATOM 2710 N N . VAL D 1 66 ? 35.555 42.005 31.099 1.00 18.57 366 VAL D N 1
ATOM 2711 C CA . VAL D 1 66 ? 34.497 41.016 31.247 1.00 17.24 366 VAL D CA 1
ATOM 2712 C C . VAL D 1 66 ? 33.219 41.589 30.614 1.00 19.57 366 VAL D C 1
ATOM 2713 O O . VAL D 1 66 ? 32.514 40.922 29.834 1.00 16.37 366 VAL D O 1
ATOM 2717 N N . LEU D 1 67 ? 32.931 42.839 30.941 1.00 19.01 367 LEU D N 1
ATOM 2718 C CA . LEU D 1 67 ? 31.751 43.496 30.396 1.00 21.94 367 LEU D CA 1
ATOM 2719 C C . LEU D 1 67 ? 31.860 43.566 28.878 1.00 20.79 367 LEU D C 1
ATOM 2720 O O . LEU D 1 67 ? 30.906 43.283 28.164 1.00 21.04 367 LEU D O 1
ATOM 2725 N N . ALA D 1 68 ? 33.039 43.928 28.386 1.00 24.55 368 ALA D N 1
ATOM 2726 C CA . ALA D 1 68 ? 33.245 44.023 26.953 1.00 24.76 368 ALA D CA 1
ATOM 2727 C C . ALA D 1 68 ? 33.058 42.665 26.287 1.00 25.76 368 ALA D C 1
ATOM 2728 O O . ALA D 1 68 ? 32.520 42.592 25.181 1.00 25.39 368 ALA D O 1
ATOM 2730 N N . ALA D 1 69 ? 33.485 41.591 26.948 1.00 19.91 369 ALA D N 1
ATOM 2731 C CA . ALA D 1 69 ? 33.323 40.270 26.367 1.00 19.86 369 ALA D CA 1
ATOM 2732 C C . ALA D 1 69 ? 31.847 39.865 26.391 1.00 18.10 369 ALA D C 1
ATOM 2733 O O . ALA D 1 69 ? 31.379 39.109 25.533 1.00 19.47 369 ALA D O 1
ATOM 2735 N N . MET D 1 70 ? 31.113 40.375 27.372 1.00 17.04 370 MET D N 1
ATOM 2736 C CA . MET D 1 70 ? 29.699 40.075 27.487 1.00 18.64 370 MET D CA 1
ATOM 2737 C C . MET D 1 70 ? 28.967 40.739 26.322 1.00 18.28 370 MET D C 1
ATOM 2738 O O . MET D 1 70 ? 28.047 40.151 25.746 1.00 19.78 370 MET D O 1
ATOM 2743 N N . VAL D 1 71 ? 29.364 41.961 25.973 1.00 21.38 371 VAL D N 1
ATOM 2744 C CA . VAL D 1 71 ? 28.723 42.658 24.855 1.00 22.85 371 VAL D CA 1
ATOM 2745 C C . VAL D 1 71 ? 29.033 41.910 23.544 1.00 24.34 371 VAL D C 1
ATOM 2746 O O . VAL D 1 71 ? 28.162 41.724 22.682 1.00 23.65 371 VAL D O 1
ATOM 2750 N N . ARG D 1 72 ? 30.287 41.497 23.416 1.00 22.69 372 ARG D N 1
ATOM 2751 C CA . ARG D 1 72 ? 30.770 40.770 22.251 1.00 25.42 372 ARG D CA 1
ATOM 2752 C C . ARG D 1 72 ? 29.920 39.523 22.046 1.00 23.87 372 ARG D C 1
ATOM 2753 O O . ARG D 1 72 ? 29.403 39.262 20.961 1.00 22.47 372 ARG D O 1
ATOM 2761 N N . SER D 1 73 ? 29.782 38.761 23.120 1.00 22.03 373 SER D N 1
ATOM 2762 C CA . SER D 1 73 ? 29.015 37.529 23.106 1.00 23.19 373 SER D CA 1
ATOM 2763 C C . SER D 1 73 ? 27.539 37.738 22.705 1.00 21.87 373 SER D C 1
ATOM 2764 O O . SER D 1 73 ? 26.989 36.962 21.917 1.00 19.67 373 SER D O 1
ATOM 2767 N N . LEU D 1 74 ? 26.911 38.786 23.234 1.00 22.99 374 LEU D N 1
ATOM 2768 C CA . LEU D 1 74 ? 25.511 39.065 22.956 1.00 24.53 374 LEU D CA 1
ATOM 2769 C C . LEU D 1 74 ? 25.255 39.612 21.558 1.00 24.56 374 LEU D C 1
ATOM 2770 O O . LEU D 1 74 ? 24.188 39.384 20.988 1.00 25.64 374 LEU D O 1
ATOM 2775 N N . LYS D 1 75 ? 26.223 40.334 21.010 1.00 22.78 375 LYS D N 1
ATOM 2776 C CA . LYS D 1 75 ? 26.071 40.868 19.670 1.00 25.25 375 LYS D CA 1
ATOM 2777 C C . LYS D 1 75 ? 26.132 39.737 18.655 1.00 23.31 375 LYS D C 1
ATOM 2778 O O . LYS D 1 75 ? 25.439 39.774 17.662 1.00 24.85 375 LYS D O 1
ATOM 2784 N N . GLU D 1 76 ? 26.951 38.720 18.915 1.00 23.82 376 GLU D N 1
ATOM 2785 C CA . GLU D 1 76 ? 27.015 37.581 18.012 1.00 25.47 376 GLU D CA 1
ATOM 2786 C C . GLU D 1 76 ? 25.607 36.967 17.955 1.00 25.24 376 GLU D C 1
ATOM 2787 O O . GLU D 1 76 ? 25.158 36.514 16.905 1.00 25.01 376 GLU D O 1
ATOM 2793 N N . LEU D 1 77 ? 24.909 36.965 19.090 1.00 26.32 377 LEU D N 1
ATOM 2794 C CA . LEU D 1 77 ? 23.562 36.401 19.152 1.00 26.11 377 LEU D CA 1
ATOM 2795 C C . LEU D 1 77 ? 22.591 37.333 18.469 1.00 26.25 377 LEU D C 1
ATOM 2796 O O . LEU D 1 77 ? 21.656 36.883 17.805 1.00 23.03 377 LEU D O 1
ATOM 2801 N N . GLU D 1 78 ? 22.811 38.635 18.642 1.00 27.29 378 GLU D N 1
ATOM 2802 C CA . GLU D 1 78 ? 21.950 39.627 18.019 1.00 29.86 378 GLU D CA 1
ATOM 2803 C C . GLU D 1 78 ? 22.033 39.474 16.507 1.00 31.43 378 GLU D C 1
ATOM 2804 O O . GLU D 1 78 ? 21.052 39.687 15.787 1.00 30.74 378 GLU D O 1
ATOM 2810 N N . GLN D 1 79 ? 23.222 39.111 16.037 1.00 30.69 379 GLN D N 1
ATOM 2811 C CA . GLN D 1 79 ? 23.456 38.916 14.619 1.00 35.14 379 GLN D CA 1
ATOM 2812 C C . GLN D 1 79 ? 22.704 37.680 14.146 1.00 34.03 379 GLN D C 1
ATOM 2813 O O . GLN D 1 79 ? 22.184 37.660 13.034 1.00 31.42 379 GLN D O 1
ATOM 2819 N N . LYS D 1 80 ? 22.630 36.664 15.006 1.00 31.91 380 LYS D N 1
ATOM 2820 C CA . LYS D 1 80 ? 21.945 35.415 14.676 1.00 32.65 380 LYS D CA 1
ATOM 2821 C C . LYS D 1 80 ? 20.450 35.392 14.982 1.00 30.02 380 LYS D C 1
ATOM 2822 O O . LYS D 1 80 ? 19.737 34.536 14.476 1.00 30.78 380 LYS D O 1
ATOM 2828 N N . PHE D 1 81 ? 19.969 36.309 15.810 1.00 25.62 381 PHE D N 1
ATOM 2829 C CA . PHE D 1 81 ? 18.544 36.342 16.158 1.00 28.44 381 PHE D CA 1
ATOM 2830 C C . PHE D 1 81 ? 18.128 37.799 16.255 1.00 27.54 381 PHE D C 1
ATOM 2831 O O . PHE D 1 81 ? 17.568 38.234 17.269 1.00 28.38 381 PHE D O 1
ATOM 2839 N N . PRO D 1 82 ? 18.385 38.574 15.191 1.00 31.55 382 PRO D N 1
ATOM 2840 C CA . PRO D 1 82 ? 18.048 39.996 15.158 1.00 30.91 382 PRO D CA 1
ATOM 2841 C C . PRO D 1 82 ? 16.611 40.360 15.547 1.00 30.04 382 PRO D C 1
ATOM 2842 O O . PRO D 1 82 ? 16.350 41.481 15.979 1.00 30.76 382 PRO D O 1
ATOM 2846 N N . SER D 1 83 ? 15.677 39.429 15.412 1.00 28.78 383 SER D N 1
ATOM 2847 C CA . SER D 1 83 ? 14.294 39.736 15.768 1.00 29.30 383 SER D CA 1
ATOM 2848 C C . SER D 1 83 ? 13.938 39.327 17.193 1.00 26.66 383 SER D C 1
ATOM 2849 O O . SER D 1 83 ? 12.853 39.634 17.678 1.00 26.59 383 SER D O 1
ATOM 2852 N N . GLN D 1 84 ? 14.854 38.644 17.867 1.00 27.06 384 GLN D N 1
ATOM 2853 C CA . GLN D 1 84 ? 14.597 38.187 19.227 1.00 28.61 384 GLN D CA 1
ATOM 2854 C C . GLN D 1 84 ? 15.435 38.864 20.312 1.00 28.31 384 GLN D C 1
ATOM 2855 O O . GLN D 1 84 ? 15.056 38.861 21.480 1.00 27.05 384 GLN D O 1
ATOM 2861 N N . ILE D 1 85 ? 16.577 39.427 19.942 1.00 27.31 385 ILE D N 1
ATOM 2862 C CA . ILE D 1 85 ? 17.403 40.113 20.922 1.00 28.98 385 ILE D CA 1
ATOM 2863 C C . ILE D 1 85 ? 17.993 41.370 20.307 1.00 30.94 385 ILE D C 1
ATOM 2864 O O . ILE D 1 85 ? 18.351 41.398 19.123 1.00 30.77 385 ILE D O 1
ATOM 2869 N N . ARG D 1 86 ? 18.079 42.410 21.129 1.00 29.58 386 ARG D N 1
ATOM 2870 C CA . ARG D 1 86 ? 18.603 43.699 20.702 1.00 34.28 386 ARG D CA 1
ATOM 2871 C C . ARG D 1 86 ? 19.602 44.176 21.746 1.00 31.70 386 ARG D C 1
ATOM 2872 O O . ARG D 1 86 ? 19.263 44.323 22.932 1.00 29.97 386 ARG D O 1
ATOM 2880 N N . VAL D 1 87 ? 20.823 44.419 21.294 1.00 28.22 387 VAL D N 1
ATOM 2881 C CA . VAL D 1 87 ? 21.909 44.862 22.161 1.00 32.01 387 VAL D CA 1
ATOM 2882 C C . VAL D 1 87 ? 22.266 46.328 21.913 1.00 34.48 387 VAL D C 1
ATOM 2883 O O . VAL D 1 87 ? 22.845 46.664 20.888 1.00 29.41 387 VAL D O 1
ATOM 2887 N N . GLU D 1 88 ? 21.920 47.198 22.856 1.00 36.24 388 GLU D N 1
ATOM 2888 C CA . GLU D 1 88 ? 22.226 48.615 22.710 1.00 42.06 388 GLU D CA 1
ATOM 2889 C C . GLU D 1 88 ? 23.275 49.065 23.713 1.00 41.47 388 GLU D C 1
ATOM 2890 O O . GLU D 1 88 ? 23.026 49.087 24.918 1.00 38.71 388 GLU D O 1
ATOM 2896 N N . VAL D 1 89 ? 24.458 49.405 23.206 1.00 28.35 389 VAL D N 1
ATOM 2897 C CA . VAL D 1 89 ? 25.565 49.874 24.052 1.00 32.53 389 VAL D CA 1
ATOM 2898 C C . VAL D 1 89 ? 25.619 51.407 23.971 1.00 34.91 389 VAL D C 1
ATOM 2899 O O . VAL D 1 89 ? 25.961 51.966 22.930 1.00 32.65 389 VAL D O 1
ATOM 2903 N N . ILE D 1 90 ? 25.289 52.072 25.075 1.00 50.51 390 ILE D N 1
ATOM 2904 C CA . ILE D 1 90 ? 25.260 53.530 25.133 1.00 56.63 390 ILE D CA 1
ATOM 2905 C C . ILE D 1 90 ? 26.521 54.175 25.705 1.00 60.13 390 ILE D C 1
ATOM 2906 O O . ILE D 1 90 ? 27.153 53.644 26.620 1.00 61.82 390 ILE D O 1
ATOM 2911 N N . ASP D 1 91 ? 26.860 55.341 25.162 1.00 94.13 391 ASP D N 1
ATOM 2912 C CA . ASP D 1 91 ? 28.033 56.100 25.587 1.00 99.33 391 ASP D CA 1
ATOM 2913 C C . ASP D 1 91 ? 27.609 57.373 26.317 1.00 100.43 391 ASP D C 1
ATOM 2914 O O . ASP D 1 91 ? 27.902 57.487 27.527 1.00 101.70 391 ASP D O 1
#

Solvent-accessible surface area: 18955 Å² total; per-residue (Å²): 88,4,71,2,22,18,29,137,63,43,2,41,16,32,38,113,5,109,45,119,41,3,16,26,8,3,44,17,1,1,62,5,0,3,37,2,0,104,64,30,178,23,5,121,48,94,121,112,112,22,62,12,34,0,81,22,65,149,53,106,100,19,1,80,82,7,14,46,5,3,21,130,7,1,89,66,18,47,75,144,56,93,88,27,1,98,12,76,60,78,133,139,58,180,85,5,72,1,22,20,28,130,63,46,2,39,17,33,36,118,4,108,44,117,41,2,21,32,6,1,46,19,1,1,61,10,1,2,47,3,0,61,59,30,155,21,4,126,38,95,117,82,86,25,64,10,36,0,86,24,62,144,55,108,96,21,3,75,83,12,15,47,2,3,22,134,9,1,82,88,20,44,144,152,56,90,90,28,1,97,11,74,62,74,126,117,68,156,86,4,90,1,24,9,22,107,68,44,0,40,17,35,34,114,3,106,46,122,37,4,20,36,5,1,44,38,0,0,61,25,2,2,87,18,0,111,74,41,171,20,4,131,44,82,123,119,117,24,74,11,41,0,87,23,61,147,48,105,100,17,4,82,65,8,16,46,1,1,28,98,3,0,73,61,19,37,75,133,65,80,86,24,0,87,5,73,66,103,125,82,4,77,1,28,11,29,119,67,46,0,42,18,34,36,108,2,108,42,121,34,5,17,37,4,2,46,35,1,1,59,24,2,1,86,21,0,100,64,41,100,21,5,123,27,88,101,103,112,24,68,11,45,0,86,23,63,140,49,114,97,16,2,80,73,5,17,43,0,3,21,92,1,0,65,68,24,42,133,152,62,91,89,27,0,86,8,74,68,82,161

Radius of gyration: 22.98 Å; Cα contacts (8 Å, |Δi|>4): 616; chains: 4; bounding box: 51×46×62 Å

Secondary structure (DSSP, 8-state):
-EEEEE-SSEEEEE---S-HHHHHHHHHHHHHHHHHHHHTTSEEEEEETTEEEEEE-S--HHHHHHHHHHHHHHHHHHHHSTTTEEEEE-----/-EEEEE-SSEEEEE---S-HHHHHHHHHHHHHHHHHHHHTTSEEEEEETTEEEEEE-S--HHHHHHHHHHHHHHHHHHHHSTTTEEEEE-----/-EEEEE-SSEEEEE---S-HHHHHHHHHHHHHHHHHHHHTTSEEEEEETTEEEEEE-S--HHHHHHHHHHHHHHHHHHHH-TTTEEEEE--/-EEEEE-SSEEEEE---S-HHHHHHHHHHHHHHHHHHHHTTSEEEEEETTEEEEEE-S--HHHHHHHHHHHHHHHHHHHH-TTTEEEEE--